Protein AF-A0A5C1HVG2-F1 (afdb_monomer_lite)

Foldseek 3Di:
DDPVVVVVVLVVLVVLVVVVVVDPDPVSVVVSVVCCCVVPVVVVVVVVVVVVVVVVVVVVVCVVCVPDDPPCVVVVVVVVVVVVVVVVVVVCSVLVVLLCQLQPNPDLVSNLVSLLCCCVSPVQCSVVSLVVSCVRCVVCVVSSVVSVVVSLLCLLVQCLDPDPVSNVVSLVSCLRRVLAPLVSLVVNLVVCVVPVVRLRSLQSSLVSLVSHDLVSCLVCVVSLLVSLVVVLPDDPNVVSNVSSVVSNVVSVVD

Secondary structure (DSSP, 8-state):
--HHHHHHHHHHHHHHHHHHHS---HHHHHHHHHHHHHHHHHHHHHHHHHHHHHHHHHHHHHHH-TTS-HHHHHHHHHHHHHHHHHHHHHHHHHHHHHHHHHHH-S-HHHHHHHHHHHHHH-TTTHHHHHHHHHHH-GGGHHHHHHHHHHHHHHHHHHTT-SSHHHHHHHHHHIIIIITT-TTHHHHHHHHHHHTTT-HHHHHHHHHHHHTS-HHHHHHTHHHHHHHHHHHTT-TT-HHHHHHHHHHHHHHTT-

Structure (mmCIF, N/CA/C/O backbone):
data_AF-A0A5C1HVG2-F1
#
_entry.id   AF-A0A5C1HVG2-F1
#
loop_
_atom_site.group_PDB
_atom_site.id
_atom_site.type_symbol
_atom_site.label_atom_id
_atom_site.label_alt_id
_atom_site.label_comp_id
_atom_site.label_asym_id
_atom_site.label_entity_id
_atom_site.label_seq_id
_atom_site.pdbx_PDB_ins_code
_atom_site.Cartn_x
_atom_site.Cartn_y
_atom_site.Cartn_z
_atom_site.occupancy
_atom_site.B_iso_or_equiv
_atom_site.auth_seq_id
_atom_site.auth_comp_id
_atom_site.auth_asym_id
_atom_site.auth_atom_id
_atom_site.pdbx_PDB_model_num
ATOM 1 N N . MET A 1 1 ? -9.265 29.976 10.847 1.00 47.53 1 MET A N 1
ATOM 2 C CA . MET A 1 1 ? -9.706 29.259 12.056 1.00 47.53 1 MET A CA 1
ATOM 3 C C . MET A 1 1 ? -8.464 28.980 12.880 1.00 47.53 1 MET A C 1
ATOM 5 O O . MET A 1 1 ? -7.513 28.439 12.328 1.00 47.53 1 MET A O 1
ATOM 9 N N . THR A 1 2 ? -8.391 29.477 14.111 1.00 47.62 2 THR A N 1
ATOM 10 C CA . THR A 1 2 ? -7.204 29.310 14.968 1.00 47.62 2 THR A CA 1
ATOM 11 C C . THR A 1 2 ? -7.224 27.941 15.653 1.00 47.62 2 THR A C 1
ATOM 13 O O . THR A 1 2 ? -8.279 27.318 15.781 1.00 47.62 2 THR A O 1
ATOM 16 N N . THR A 1 3 ? -6.065 27.463 16.110 1.00 43.53 3 THR A N 1
ATOM 17 C CA . THR A 1 3 ? -5.946 26.221 16.896 1.00 43.53 3 THR A CA 1
ATOM 18 C C . THR A 1 3 ? -6.824 26.244 18.151 1.00 43.53 3 THR A C 1
ATOM 20 O O . THR A 1 3 ? -7.379 25.215 18.530 1.00 43.53 3 THR A O 1
ATOM 23 N N . GLU A 1 4 ? -7.023 27.414 18.762 1.00 52.00 4 GLU A N 1
ATOM 24 C CA . GLU A 1 4 ? -7.956 27.600 19.881 1.00 52.00 4 GLU A CA 1
ATOM 25 C C . GLU A 1 4 ? -9.414 27.360 19.479 1.00 52.00 4 GLU A C 1
ATOM 27 O O . GLU A 1 4 ? -10.095 26.595 20.155 1.00 52.00 4 GLU A O 1
ATOM 32 N N . GLN A 1 5 ? -9.876 27.920 18.355 1.00 54.25 5 GLN A N 1
ATOM 33 C CA . GLN A 1 5 ? -11.258 27.746 17.881 1.00 54.25 5 GLN A CA 1
ATOM 34 C C . GLN A 1 5 ? -11.589 26.271 17.608 1.00 54.25 5 GLN A C 1
ATOM 36 O O . GLN A 1 5 ? -12.632 25.779 18.029 1.00 54.25 5 GLN A O 1
ATOM 41 N N . LEU A 1 6 ? -10.660 25.545 16.980 1.00 46.47 6 LEU A N 1
ATOM 42 C CA . LEU A 1 6 ? -10.778 24.100 16.754 1.00 46.47 6 LEU A CA 1
ATOM 43 C C . LEU A 1 6 ? -10.783 23.300 18.061 1.00 46.47 6 LEU A C 1
ATOM 45 O O . LEU A 1 6 ? -11.525 22.331 18.196 1.00 46.47 6 LEU A O 1
ATOM 49 N N . THR A 1 7 ? -9.963 23.696 19.037 1.00 48.34 7 THR A N 1
ATOM 50 C CA . THR A 1 7 ? -9.901 23.007 20.333 1.00 48.34 7 THR A CA 1
ATOM 51 C C . THR A 1 7 ? -11.210 23.174 21.103 1.00 48.34 7 THR A C 1
ATOM 53 O O . THR A 1 7 ? -11.707 22.201 21.668 1.00 48.34 7 THR A O 1
ATOM 56 N N . THR A 1 8 ? -11.806 24.368 21.063 1.00 64.94 8 THR A N 1
ATOM 57 C CA . THR A 1 8 ? -13.118 24.639 21.662 1.00 64.94 8 THR A CA 1
ATOM 58 C C . THR A 1 8 ? -14.229 23.825 20.999 1.00 64.94 8 THR A C 1
ATOM 60 O O . THR A 1 8 ? -14.998 23.178 21.705 1.00 64.94 8 THR A O 1
ATOM 63 N N . GLU A 1 9 ? -14.281 23.774 19.665 1.00 59.75 9 GLU A N 1
ATOM 64 C CA . GLU A 1 9 ? -15.286 22.971 18.953 1.00 59.75 9 GLU A CA 1
ATOM 65 C C . GLU A 1 9 ? -15.144 21.466 19.234 1.00 59.75 9 GLU A C 1
ATOM 67 O O . GLU A 1 9 ? -16.139 20.762 19.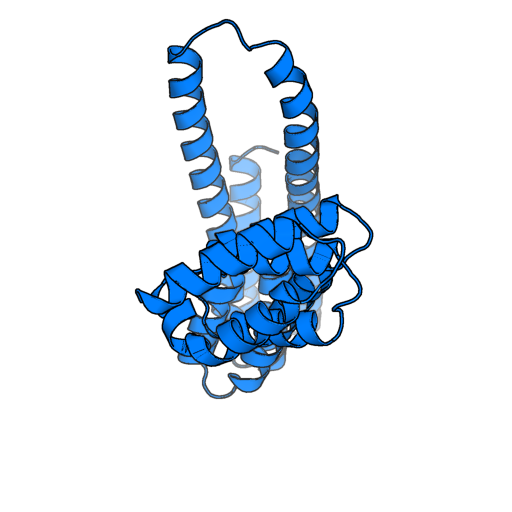409 1.00 59.75 9 GLU A O 1
ATOM 72 N N . ILE A 1 10 ? -13.913 20.959 19.345 1.00 50.72 10 ILE A N 1
ATO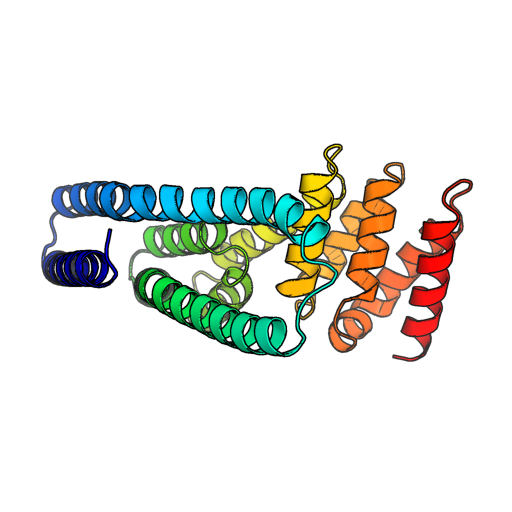M 73 C CA . ILE A 1 10 ? -13.655 19.553 19.692 1.00 50.72 10 ILE A CA 1
ATOM 74 C C . ILE A 1 10 ? -14.109 19.235 21.119 1.00 50.72 10 ILE A C 1
ATOM 76 O O . ILE A 1 10 ? -14.676 18.165 21.359 1.00 50.72 10 ILE A O 1
ATOM 80 N N . ASP A 1 11 ? -13.853 20.122 22.077 1.00 66.56 11 ASP A N 1
ATOM 81 C CA . ASP A 1 11 ? -14.273 19.902 23.460 1.00 66.56 11 ASP A CA 1
ATOM 82 C C . ASP A 1 11 ? -15.798 19.979 23.620 1.00 66.56 11 ASP A C 1
ATOM 84 O O . ASP A 1 11 ? -16.368 19.202 24.395 1.00 66.56 11 ASP A O 1
ATOM 88 N N . ASP A 1 12 ? -16.474 20.815 22.831 1.00 67.06 12 ASP A N 1
ATOM 89 C CA . ASP A 1 12 ? -17.937 20.821 22.752 1.00 67.06 12 ASP A CA 1
ATOM 90 C C . ASP A 1 12 ? -18.484 19.525 22.136 1.00 67.06 12 ASP A C 1
ATOM 92 O O . ASP A 1 12 ? -19.391 18.911 22.704 1.00 67.06 12 ASP A O 1
ATOM 96 N N . LEU A 1 13 ? -17.870 19.016 21.062 1.00 54.44 13 LEU A N 1
ATOM 97 C CA . LEU A 1 13 ? -18.254 17.733 20.460 1.00 54.44 13 LEU A CA 1
ATOM 98 C C . LEU A 1 13 ? -18.033 16.549 21.409 1.00 54.44 13 LEU A C 1
ATOM 100 O O . LEU A 1 13 ? -18.854 15.631 21.456 1.00 54.44 13 LEU A O 1
ATOM 104 N N . LYS A 1 14 ? -16.962 16.560 22.215 1.00 56.28 14 LYS A N 1
ATOM 105 C CA . LYS A 1 14 ? -16.744 15.549 23.265 1.00 56.28 14 LYS A CA 1
ATOM 106 C C . LYS A 1 14 ? -17.822 15.607 24.342 1.00 56.28 14 LYS A C 1
ATOM 108 O O . LYS A 1 14 ? -18.303 14.557 24.771 1.00 56.28 14 LYS A O 1
ATOM 113 N N . LYS A 1 15 ? -18.204 16.811 24.781 1.00 70.06 15 LYS A N 1
ATOM 114 C CA . LYS A 1 15 ? -19.287 17.000 25.759 1.00 70.06 15 LYS A CA 1
ATOM 115 C C . LYS A 1 15 ? -20.630 16.525 25.214 1.00 70.06 15 LYS A C 1
ATOM 117 O O . LYS A 1 15 ? -21.377 15.875 25.946 1.00 70.06 15 LYS A O 1
ATOM 122 N N . GLU A 1 16 ? -20.937 16.801 23.950 1.00 60.62 16 GLU A N 1
ATOM 123 C CA . GLU A 1 16 ? -22.143 16.276 23.303 1.00 60.62 16 GLU A CA 1
ATOM 124 C C . GLU A 1 16 ? -22.113 14.750 23.187 1.00 60.62 16 GLU A C 1
ATOM 126 O O . GLU A 1 16 ? -23.096 14.091 23.527 1.00 60.62 16 GLU A O 1
ATOM 131 N N . LEU A 1 17 ? -20.977 14.170 22.793 1.00 51.16 17 LEU A N 1
ATOM 132 C CA . LEU A 1 17 ? -20.818 12.720 22.671 1.00 51.16 17 LEU A CA 1
ATOM 133 C C . LEU A 1 17 ? -20.980 12.012 24.029 1.00 51.16 17 LEU A C 1
ATOM 135 O O . LEU A 1 17 ? -21.593 10.945 24.097 1.00 51.16 17 LEU A O 1
ATOM 139 N N . ALA A 1 18 ? -20.513 12.629 25.120 1.00 64.62 18 ALA A N 1
ATOM 140 C CA . ALA A 1 18 ? -20.748 12.151 26.482 1.00 64.62 18 ALA A CA 1
ATOM 141 C C . ALA A 1 18 ? -22.241 12.198 26.868 1.00 64.62 18 ALA A C 1
ATOM 143 O O . ALA A 1 18 ? -22.778 11.195 27.335 1.00 64.62 18 ALA A O 1
ATOM 144 N N . LYS A 1 19 ? -22.946 13.305 26.585 1.00 64.06 19 LYS A N 1
ATOM 145 C CA . LYS A 1 19 ? -24.401 13.429 26.823 1.00 64.06 19 LYS A CA 1
ATOM 146 C C . LYS A 1 19 ? -25.239 12.444 25.997 1.00 64.06 19 LYS A C 1
ATOM 148 O O . LYS A 1 19 ? -26.301 12.001 26.433 1.00 64.06 19 LYS A O 1
ATOM 153 N N . LEU A 1 20 ? -24.772 12.083 24.804 1.00 52.84 20 LEU A N 1
ATOM 154 C CA . LEU A 1 20 ? -25.445 11.133 23.912 1.00 52.84 20 LEU A CA 1
ATOM 155 C C . LEU A 1 20 ? -25.196 9.667 24.272 1.00 52.84 20 LEU A C 1
ATOM 157 O O . LEU A 1 20 ? -26.020 8.816 23.934 1.00 52.84 20 LEU A O 1
ATOM 161 N N . LYS A 1 21 ? -24.098 9.352 24.975 1.00 54.50 21 LYS A N 1
ATOM 162 C CA . LYS A 1 21 ? -23.917 8.028 25.595 1.00 54.50 21 LYS A CA 1
ATOM 163 C C . LYS A 1 21 ? -24.959 7.781 26.696 1.00 54.50 21 LYS A C 1
ATOM 165 O O . LYS A 1 21 ? -25.357 6.636 26.878 1.00 54.50 21 LYS A O 1
ATOM 170 N N . GLU A 1 22 ? -25.445 8.832 27.356 1.00 62.59 22 GLU A N 1
ATOM 171 C CA . GLU A 1 22 ? -26.476 8.737 28.402 1.00 62.59 22 GLU A CA 1
ATOM 172 C C . GLU A 1 22 ? -27.921 8.769 27.878 1.00 62.59 22 GLU A C 1
ATOM 174 O O . GLU A 1 22 ? -28.843 8.423 28.612 1.00 62.59 22 GLU A O 1
ATOM 179 N N . THR A 1 23 ? -28.154 9.148 26.616 1.00 53.75 23 THR A N 1
ATOM 180 C CA . THR A 1 23 ? -29.513 9.277 26.062 1.00 53.75 23 THR A CA 1
ATOM 181 C C . THR A 1 23 ? -29.840 8.194 25.024 1.00 53.75 23 THR A C 1
ATOM 183 O O . THR A 1 23 ? -29.104 7.937 24.069 1.00 53.75 23 THR A O 1
ATOM 186 N N . THR A 1 24 ? -30.986 7.530 25.208 1.00 51.66 24 THR A N 1
ATOM 187 C CA . THR A 1 24 ? -31.453 6.385 24.397 1.00 51.66 24 THR A CA 1
ATOM 188 C C . THR A 1 24 ? -32.086 6.784 23.057 1.00 51.66 24 THR A C 1
ATOM 190 O O . THR A 1 24 ? -32.438 5.916 22.267 1.00 51.66 24 THR A O 1
ATOM 193 N N . ASP A 1 25 ? -32.210 8.082 22.789 1.00 64.62 25 ASP A N 1
ATOM 194 C CA . ASP A 1 25 ? -33.040 8.644 21.721 1.00 64.62 25 ASP A CA 1
ATOM 195 C C . ASP A 1 25 ? -32.340 8.594 20.345 1.00 64.62 25 ASP A C 1
ATOM 197 O O . ASP A 1 25 ? -31.264 9.175 20.155 1.00 64.62 25 ASP A O 1
ATOM 201 N N . GLU A 1 26 ? -32.917 7.870 19.379 1.00 60.62 26 GLU A N 1
ATOM 202 C CA . GLU A 1 26 ? -32.301 7.633 18.061 1.00 60.62 26 GLU A CA 1
ATOM 203 C C . GLU A 1 26 ? -32.219 8.895 17.194 1.00 60.62 26 GLU A C 1
ATOM 205 O O . GLU A 1 26 ? -31.222 9.089 16.489 1.00 60.62 26 GLU A O 1
ATOM 210 N N . ASP A 1 27 ? -33.202 9.791 17.291 1.00 61.75 27 ASP A N 1
ATOM 211 C CA . ASP A 1 27 ? -33.235 11.018 16.488 1.00 61.75 27 ASP A CA 1
ATOM 212 C C . ASP A 1 27 ? -32.117 11.988 16.883 1.00 61.75 27 ASP A C 1
ATOM 214 O O . ASP A 1 27 ? -31.461 12.578 16.022 1.00 61.75 27 ASP A O 1
ATOM 218 N N . LYS A 1 28 ? -31.785 12.063 18.179 1.00 63.09 28 LYS A N 1
ATOM 219 C CA . LYS A 1 28 ? -30.657 12.872 18.671 1.00 63.09 28 LYS A CA 1
ATOM 220 C C . LYS A 1 28 ? -29.305 12.312 18.238 1.00 63.09 28 LYS A C 1
ATOM 222 O O . LYS A 1 28 ? -28.382 13.076 17.968 1.00 63.09 28 LYS A O 1
ATOM 227 N N . LYS A 1 29 ? -29.182 10.985 18.114 1.00 57.34 29 LYS A N 1
ATOM 228 C CA . LYS A 1 29 ? -27.975 10.347 17.559 1.00 57.34 29 LYS A CA 1
ATOM 229 C C . LYS A 1 29 ? -27.808 10.650 16.071 1.00 57.34 29 LYS A C 1
ATOM 231 O O . LYS A 1 29 ? -26.681 10.858 15.629 1.00 57.34 29 LYS A O 1
ATOM 236 N N . LYS A 1 30 ? -28.900 10.682 15.303 1.00 57.47 30 LYS A N 1
ATOM 237 C CA . LYS A 1 30 ? -28.883 11.061 13.882 1.00 57.47 30 LYS A CA 1
ATOM 238 C C . LYS A 1 30 ? -28.473 12.521 13.691 1.00 57.47 30 LYS A C 1
ATOM 240 O O . LYS A 1 30 ? -27.602 12.797 12.870 1.00 57.47 30 LYS A O 1
ATOM 245 N N . ASP A 1 31 ? -29.053 13.420 14.484 1.00 62.62 31 ASP A N 1
ATOM 246 C CA . ASP A 1 31 ? -28.757 14.855 14.437 1.00 62.62 31 ASP A CA 1
ATOM 247 C C . ASP A 1 31 ? -27.306 15.150 14.856 1.00 62.62 31 ASP A C 1
ATOM 249 O O . ASP A 1 31 ? -26.626 15.963 14.231 1.00 62.62 31 ASP A O 1
ATOM 253 N N . PHE A 1 32 ? -26.775 14.403 15.833 1.00 66.88 32 PHE A N 1
ATOM 254 C CA . PHE A 1 32 ? -25.356 14.445 16.190 1.00 66.88 32 PHE A CA 1
ATOM 255 C C . PHE A 1 32 ? -24.449 14.011 15.046 1.00 66.88 32 PHE A C 1
ATOM 257 O O . PHE A 1 32 ? -23.472 14.692 14.772 1.00 66.88 32 PHE A O 1
ATOM 264 N N . TRP A 1 33 ? -24.751 12.907 14.357 1.00 62.97 33 TRP A N 1
ATOM 265 C CA . TRP A 1 33 ? -23.930 12.479 13.222 1.00 62.97 33 TRP A CA 1
ATOM 266 C C . TRP A 1 33 ? -23.939 13.520 12.100 1.00 62.97 33 TRP A C 1
ATOM 268 O O . TRP A 1 33 ? -22.883 13.835 11.563 1.00 62.97 33 TRP A O 1
ATOM 278 N N . LEU A 1 34 ? -25.095 14.106 11.786 1.00 56.69 34 LEU A N 1
ATOM 279 C CA . LEU A 1 34 ? -25.207 15.198 10.814 1.00 56.69 34 LEU A CA 1
ATOM 280 C C . LEU A 1 34 ? -24.384 16.425 11.226 1.00 56.69 34 LEU A C 1
ATOM 282 O O . LEU A 1 34 ? -23.621 16.948 10.412 1.00 56.69 34 LEU A O 1
ATOM 286 N N . LYS A 1 35 ? -24.470 16.836 12.496 1.00 59.59 35 LYS A N 1
ATOM 287 C CA . LYS A 1 35 ? -23.672 17.938 13.046 1.00 59.59 35 LYS A CA 1
ATOM 288 C C . LYS A 1 35 ? -22.182 17.622 13.049 1.00 59.59 35 LYS A C 1
ATOM 290 O O . LYS A 1 35 ? -21.425 18.425 12.528 1.00 59.59 35 LYS A O 1
ATOM 295 N N . PHE A 1 36 ? -21.781 16.440 13.503 1.00 61.78 36 PHE A N 1
ATOM 296 C CA . PHE A 1 36 ? -20.404 15.945 13.506 1.00 61.78 36 PHE A CA 1
ATOM 297 C C . PHE A 1 36 ? -19.801 15.922 12.096 1.00 61.78 36 PHE A C 1
ATOM 299 O O . PHE A 1 36 ? -18.697 16.416 11.885 1.00 61.78 36 PHE A O 1
ATOM 306 N N . PHE A 1 37 ? -20.532 15.406 11.102 1.00 54.78 37 PHE A N 1
ATOM 307 C CA . PHE A 1 37 ? -20.080 15.434 9.712 1.00 54.78 37 PHE A CA 1
ATOM 308 C C . PHE A 1 37 ? -19.987 16.867 9.189 1.00 54.78 37 PHE A C 1
ATOM 310 O O . PHE A 1 37 ? -18.967 17.232 8.617 1.00 54.78 37 PHE A O 1
ATOM 317 N N . SER A 1 38 ? -20.996 17.707 9.421 1.00 54.72 38 SER A N 1
ATOM 318 C CA . SER A 1 38 ? -20.973 19.090 8.936 1.00 54.72 38 SER A CA 1
ATOM 319 C C . SER A 1 38 ? -19.901 19.959 9.610 1.00 54.72 38 SER A C 1
ATOM 321 O O . SER A 1 38 ? -19.254 20.738 8.922 1.00 54.72 38 SER A O 1
ATOM 323 N N . SER A 1 39 ? -19.643 19.806 10.912 1.00 56.12 39 SER A N 1
ATOM 324 C CA . SER A 1 39 ? -18.689 20.647 11.644 1.00 56.12 39 SER A CA 1
ATOM 325 C C . SER A 1 39 ? -17.246 20.171 11.512 1.00 56.12 39 SER A C 1
ATOM 327 O O . SER A 1 39 ? -16.347 20.999 11.541 1.00 56.12 39 SER A O 1
ATOM 329 N N . ILE A 1 40 ? -16.999 18.871 11.306 1.00 52.81 40 ILE A N 1
ATOM 330 C CA . ILE A 1 40 ? -15.634 18.338 11.182 1.00 52.81 40 ILE A CA 1
ATOM 331 C C . ILE A 1 40 ? -15.192 18.174 9.723 1.00 52.81 40 ILE A C 1
ATOM 333 O O . ILE A 1 40 ? -14.049 18.503 9.396 1.00 52.81 40 ILE A O 1
ATOM 337 N N . PHE A 1 41 ? -16.053 17.692 8.815 1.00 51.81 41 PHE A N 1
ATOM 338 C CA . PHE A 1 41 ? -15.619 17.468 7.428 1.00 51.81 41 PHE A CA 1
ATOM 339 C C . PHE A 1 41 ? -15.444 18.763 6.640 1.00 51.81 41 PHE A C 1
ATOM 341 O O . PHE A 1 41 ? -14.568 18.805 5.782 1.00 51.81 41 PHE A O 1
ATOM 348 N N . LEU A 1 42 ? -16.220 19.818 6.911 1.00 47.72 42 LEU A N 1
ATOM 349 C CA . LEU A 1 42 ? -16.061 21.093 6.201 1.00 47.72 42 LEU A CA 1
ATOM 350 C C . LEU A 1 42 ? -14.682 21.729 6.468 1.00 47.72 42 LEU A C 1
ATOM 352 O O . LEU A 1 42 ? -13.983 22.027 5.497 1.00 47.72 42 LEU A O 1
ATOM 356 N N . PRO A 1 43 ? -14.213 21.859 7.724 1.00 45.50 43 PRO A N 1
ATOM 357 C CA . PRO A 1 43 ? -12.866 22.350 8.001 1.00 45.50 43 PRO A CA 1
ATOM 358 C C . PRO A 1 43 ? -11.767 21.404 7.510 1.00 45.50 43 PRO A C 1
ATOM 360 O O . PRO A 1 43 ? -10.806 21.869 6.905 1.00 45.50 43 PRO A O 1
ATOM 363 N N . LEU A 1 44 ? -11.903 20.082 7.688 1.00 41.53 44 LEU A N 1
ATOM 364 C CA . LEU A 1 44 ? -10.901 19.121 7.200 1.00 41.53 44 LEU A CA 1
ATOM 365 C C . LEU A 1 44 ? -10.793 19.105 5.669 1.00 41.53 44 LEU A C 1
ATOM 367 O O . LEU A 1 44 ? -9.688 18.989 5.148 1.00 41.53 44 LEU A O 1
ATOM 371 N N . ALA A 1 45 ? -11.896 19.280 4.938 1.00 45.47 45 ALA A N 1
ATOM 372 C CA . ALA A 1 45 ? -11.878 19.415 3.482 1.00 45.47 45 ALA A CA 1
ATOM 373 C C . ALA A 1 45 ? -11.161 20.703 3.034 1.00 45.47 45 ALA A C 1
ATOM 375 O O . ALA A 1 45 ? -10.405 20.689 2.058 1.00 45.47 45 ALA A O 1
ATOM 376 N N . ILE A 1 46 ? -11.326 21.805 3.770 1.00 43.78 46 ILE A N 1
ATOM 377 C CA . ILE A 1 46 ? -10.614 23.068 3.518 1.00 43.78 46 ILE A CA 1
ATOM 378 C C . ILE A 1 46 ? -9.111 22.922 3.834 1.00 43.78 46 ILE A C 1
ATOM 380 O O . ILE A 1 46 ? -8.266 23.381 3.068 1.00 43.78 46 ILE A O 1
ATOM 384 N N . THR A 1 47 ? -8.745 22.202 4.896 1.00 40.16 47 THR A N 1
ATOM 385 C CA . THR A 1 47 ? -7.336 21.979 5.269 1.00 40.16 47 THR A CA 1
ATOM 386 C C . THR A 1 47 ? -6.634 20.971 4.346 1.00 40.16 47 THR A C 1
ATOM 388 O O . THR A 1 47 ? -5.485 21.184 3.953 1.00 40.16 47 THR A O 1
ATOM 391 N N . ALA A 1 48 ? -7.319 19.901 3.927 1.00 40.53 48 ALA A N 1
ATOM 392 C CA . ALA A 1 48 ? -6.791 18.910 2.985 1.00 40.53 48 ALA A CA 1
ATOM 393 C C . ALA A 1 48 ? -6.634 19.483 1.564 1.00 40.53 48 ALA A C 1
ATOM 395 O O . ALA A 1 48 ? -5.634 19.213 0.894 1.00 40.53 48 ALA A O 1
ATOM 396 N N . SER A 1 49 ? -7.569 20.332 1.119 1.00 40.00 49 SER A N 1
ATOM 397 C CA . SER A 1 49 ? -7.431 21.065 -0.148 1.00 40.00 49 SER A CA 1
ATOM 398 C C . SER A 1 49 ? -6.296 22.096 -0.092 1.00 40.00 49 SER A C 1
ATOM 400 O O . SER A 1 49 ? -5.528 22.199 -1.048 1.00 40.00 49 SER A O 1
ATOM 402 N N . GLY A 1 50 ? -6.093 22.759 1.053 1.00 36.31 50 GLY A N 1
ATOM 403 C CA . GLY A 1 50 ? -4.935 23.622 1.307 1.00 36.31 50 GLY A CA 1
ATOM 404 C C . GLY A 1 50 ? -3.585 22.892 1.248 1.00 36.31 50 GLY A C 1
ATOM 405 O O . GLY A 1 50 ? -2.614 23.455 0.748 1.00 36.31 50 GLY A O 1
ATOM 406 N N . TYR A 1 51 ? -3.513 21.625 1.674 1.00 42.25 51 TYR A N 1
ATOM 407 C CA . TYR A 1 51 ? -2.305 20.792 1.561 1.00 42.25 51 TYR A CA 1
ATOM 408 C C . TYR A 1 51 ? -1.949 20.471 0.100 1.00 42.25 51 TYR A C 1
ATOM 410 O O . TYR A 1 51 ? -0.788 20.591 -0.299 1.00 42.25 51 TYR A O 1
ATOM 418 N N . TRP A 1 52 ? -2.949 20.128 -0.717 1.00 49.78 52 TRP A N 1
ATOM 419 C CA . TRP A 1 52 ? -2.766 19.896 -2.155 1.00 49.78 52 TRP A CA 1
ATOM 420 C C . TRP A 1 52 ? -2.388 21.182 -2.909 1.00 49.78 52 TRP A C 1
ATOM 422 O O . TRP A 1 52 ? -1.478 21.159 -3.738 1.00 49.78 52 TRP A O 1
ATOM 432 N N . PHE A 1 53 ? -3.006 22.320 -2.571 1.00 41.03 53 PHE A N 1
ATOM 433 C CA . PHE A 1 53 ? -2.656 23.631 -3.134 1.00 41.03 53 PHE A CA 1
ATOM 434 C C . PHE A 1 53 ? -1.257 24.104 -2.700 1.00 41.03 53 PHE A C 1
ATOM 436 O O . PHE A 1 53 ? -0.497 24.621 -3.515 1.00 41.03 53 PHE A O 1
ATOM 443 N N . SER A 1 54 ? -0.873 23.878 -1.438 1.00 40.75 54 SER A N 1
ATOM 444 C CA . SER A 1 54 ? 0.446 24.247 -0.909 1.00 40.75 54 SER A CA 1
ATOM 445 C C . SER A 1 54 ? 1.571 23.424 -1.539 1.00 40.75 54 SER A C 1
ATOM 447 O O . SER A 1 54 ? 2.615 23.983 -1.855 1.00 40.75 54 SER A O 1
ATOM 449 N N . GLN A 1 55 ? 1.371 22.125 -1.795 1.00 49.34 55 GLN A N 1
ATOM 450 C CA . GLN A 1 55 ? 2.344 21.316 -2.542 1.00 49.34 55 GLN A CA 1
ATOM 451 C C . GLN A 1 55 ? 2.485 21.756 -4.011 1.00 49.34 55 GLN A C 1
ATOM 453 O O . GLN A 1 55 ? 3.593 21.716 -4.548 1.00 49.34 55 GLN A O 1
ATOM 458 N N . ALA A 1 56 ? 1.401 22.213 -4.648 1.00 47.28 56 ALA A N 1
ATOM 459 C CA . ALA A 1 56 ? 1.437 22.736 -6.014 1.00 47.28 56 ALA A CA 1
ATOM 460 C C . ALA A 1 56 ? 2.180 24.083 -6.111 1.00 47.28 56 ALA A C 1
ATOM 462 O O . ALA A 1 56 ? 3.025 24.240 -6.989 1.00 47.28 56 ALA A O 1
ATOM 463 N N . ILE A 1 57 ? 1.941 25.008 -5.170 1.00 46.94 57 ILE A N 1
ATOM 464 C CA . ILE A 1 57 ? 2.647 26.301 -5.085 1.00 46.94 57 ILE A CA 1
ATOM 465 C C . ILE A 1 57 ? 4.130 26.098 -4.705 1.00 46.94 57 ILE A C 1
ATOM 467 O O . ILE A 1 57 ? 5.016 26.677 -5.326 1.00 46.94 57 ILE A O 1
ATOM 471 N N . LYS A 1 58 ? 4.436 25.173 -3.778 1.00 51.28 58 LYS A N 1
ATOM 472 C CA . LYS A 1 58 ? 5.814 24.828 -3.360 1.00 51.28 58 LYS A CA 1
ATOM 473 C C . LYS A 1 58 ? 6.713 24.344 -4.494 1.00 51.28 58 LYS A C 1
ATOM 475 O O . LYS A 1 58 ? 7.926 24.531 -4.429 1.00 51.28 58 LYS A O 1
ATOM 480 N N . LYS A 1 59 ? 6.155 23.684 -5.512 1.00 53.94 59 LYS A N 1
ATOM 481 C CA . LYS A 1 59 ? 6.943 23.209 -6.658 1.00 53.94 59 LYS A CA 1
ATOM 482 C C . LYS A 1 59 ? 7.447 24.370 -7.521 1.00 53.94 59 LYS A C 1
ATOM 484 O O . LYS A 1 59 ? 8.501 24.242 -8.127 1.00 53.94 59 LYS A O 1
ATOM 489 N N . GLN A 1 60 ? 6.719 25.485 -7.515 1.00 49.38 60 GLN A N 1
ATOM 490 C CA . GLN A 1 60 ? 7.048 26.705 -8.244 1.00 49.38 60 GLN A CA 1
ATOM 491 C C . GLN A 1 60 ? 8.096 27.548 -7.489 1.00 49.38 60 GLN A C 1
ATOM 493 O O . GLN A 1 60 ? 9.037 28.042 -8.101 1.00 49.38 60 GLN A O 1
ATOM 498 N N . ASP A 1 61 ? 8.017 27.606 -6.153 1.00 46.09 61 ASP A N 1
ATOM 499 C CA . ASP A 1 61 ? 8.967 28.368 -5.320 1.00 46.09 61 ASP A CA 1
ATOM 500 C C . ASP A 1 61 ? 10.337 27.672 -5.145 1.00 46.09 61 ASP A C 1
ATOM 502 O O . ASP A 1 61 ? 11.371 28.330 -4.985 1.00 46.09 61 ASP A O 1
ATOM 506 N N . MET A 1 62 ? 10.389 26.333 -5.208 1.00 49.38 62 MET A N 1
ATOM 507 C CA . MET A 1 62 ? 11.646 25.571 -5.088 1.00 49.38 62 MET A CA 1
ATOM 508 C C . MET A 1 62 ? 12.551 25.678 -6.326 1.00 49.38 62 MET A C 1
ATOM 510 O O . MET A 1 62 ? 13.763 25.505 -6.201 1.00 49.38 62 MET A O 1
ATOM 514 N N . GLU A 1 63 ? 12.006 25.997 -7.502 1.00 54.59 63 GLU A N 1
ATOM 515 C CA . GLU A 1 63 ? 12.822 26.310 -8.686 1.00 54.59 63 GLU A CA 1
ATOM 516 C C . GLU A 1 63 ? 13.480 27.695 -8.574 1.00 54.59 63 GLU A C 1
ATOM 518 O O . GLU A 1 63 ? 14.543 27.911 -9.154 1.00 54.59 63 GLU A O 1
ATOM 523 N N . GLN A 1 64 ? 12.912 28.595 -7.764 1.00 49.69 64 GLN A N 1
ATOM 524 C CA . GLN A 1 64 ? 13.398 29.964 -7.579 1.00 49.69 64 GLN A CA 1
ATOM 525 C C . GLN A 1 64 ? 14.370 30.129 -6.392 1.00 49.69 64 GLN A C 1
ATOM 527 O O . GLN A 1 64 ? 15.108 31.108 -6.338 1.00 49.69 64 GLN A O 1
ATOM 532 N N . SER A 1 65 ? 14.423 29.165 -5.465 1.00 47.81 65 SER A N 1
ATOM 533 C CA . SER A 1 65 ? 15.171 29.287 -4.195 1.00 47.81 65 SER A CA 1
ATOM 534 C C . SER A 1 65 ? 16.467 28.468 -4.142 1.00 47.81 65 SER A C 1
ATOM 536 O O . SER A 1 65 ? 17.015 28.228 -3.067 1.00 47.81 65 SER A O 1
ATOM 538 N N . ARG A 1 66 ? 16.960 27.995 -5.292 1.00 53.72 66 ARG A N 1
ATOM 539 C CA . ARG A 1 66 ? 18.036 26.993 -5.368 1.00 53.72 66 ARG A CA 1
ATOM 540 C C . ARG A 1 66 ? 19.412 27.482 -4.885 1.00 53.72 66 ARG A C 1
ATOM 542 O O . ARG A 1 66 ? 20.285 26.645 -4.680 1.00 53.72 66 ARG A O 1
ATOM 549 N N . ASP A 1 67 ? 19.571 28.783 -4.631 1.00 51.91 67 ASP A N 1
ATOM 550 C CA . ASP A 1 67 ? 20.877 29.396 -4.366 1.00 51.91 67 ASP A CA 1
ATOM 551 C C . ASP A 1 67 ? 21.090 29.948 -2.945 1.00 51.91 67 ASP A C 1
ATOM 553 O O . ASP A 1 67 ? 22.198 30.404 -2.671 1.00 51.91 67 ASP A O 1
ATOM 557 N N . HIS A 1 68 ? 20.117 29.935 -2.020 1.00 47.59 68 HIS A N 1
ATOM 558 C CA . HIS A 1 68 ? 20.315 30.506 -0.669 1.00 47.59 68 HIS A CA 1
ATOM 559 C C . HIS A 1 68 ? 19.940 29.540 0.480 1.00 47.59 68 HIS A C 1
ATOM 561 O O . HIS A 1 68 ? 18.786 29.186 0.696 1.00 47.59 68 HIS A O 1
ATOM 567 N N . ASP A 1 69 ? 20.980 29.191 1.245 1.00 52.88 69 ASP A N 1
ATOM 568 C CA . ASP A 1 69 ? 21.017 28.864 2.677 1.00 52.88 69 ASP A CA 1
ATOM 569 C C . ASP A 1 69 ? 20.643 27.459 3.199 1.00 52.88 69 ASP A C 1
ATOM 571 O O . ASP A 1 69 ? 19.494 27.081 3.429 1.00 52.88 69 ASP A O 1
ATOM 575 N N . ALA A 1 70 ? 21.691 26.728 3.604 1.00 55.44 70 ALA A N 1
ATOM 576 C CA . ALA A 1 70 ? 21.618 25.504 4.407 1.00 55.44 70 ALA A CA 1
ATOM 577 C C . ALA A 1 70 ? 20.959 25.708 5.793 1.00 55.44 70 ALA A C 1
ATOM 579 O O . ALA A 1 70 ? 20.356 24.777 6.329 1.00 55.44 70 ALA A O 1
ATOM 580 N N . VAL A 1 71 ? 21.025 26.920 6.361 1.00 57.28 71 VAL A N 1
ATOM 581 C CA . VAL A 1 71 ? 20.403 27.259 7.659 1.00 57.28 71 VAL A CA 1
ATOM 582 C C . VAL A 1 71 ? 18.885 27.426 7.528 1.00 57.28 71 VAL A C 1
ATOM 584 O O . VAL A 1 71 ? 18.142 26.933 8.382 1.00 57.28 71 VAL A O 1
ATOM 587 N N . ALA A 1 72 ? 18.410 28.023 6.428 1.00 58.34 72 ALA A N 1
ATOM 588 C CA . ALA A 1 72 ? 16.984 28.087 6.106 1.00 58.34 72 ALA A CA 1
ATOM 589 C C . ALA A 1 72 ? 16.409 26.676 5.908 1.00 58.34 72 ALA A C 1
ATOM 591 O O . ALA A 1 72 ? 15.336 26.364 6.419 1.00 58.34 72 ALA A O 1
ATOM 592 N N . ASN A 1 73 ? 17.177 25.782 5.275 1.00 60.56 73 ASN A N 1
ATOM 593 C CA . ASN A 1 73 ? 16.803 24.377 5.111 1.00 60.56 73 ASN A CA 1
ATOM 594 C C . ASN A 1 73 ? 16.662 23.631 6.450 1.00 60.56 73 ASN A C 1
ATOM 596 O O . ASN A 1 73 ? 15.743 22.828 6.616 1.00 60.56 73 ASN A O 1
ATOM 600 N N . GLN A 1 74 ? 17.530 23.902 7.430 1.00 57.88 74 GLN A N 1
ATOM 601 C CA . GLN A 1 74 ? 17.475 23.233 8.732 1.00 57.88 74 GLN A CA 1
ATOM 602 C C . GLN A 1 74 ? 16.299 23.724 9.593 1.00 57.88 74 GLN A C 1
ATOM 604 O O . GLN A 1 74 ? 15.571 22.904 10.157 1.00 57.88 74 GLN A O 1
ATOM 609 N N . GLN A 1 75 ? 16.057 25.039 9.653 1.00 59.75 75 GLN A N 1
ATOM 610 C CA . GLN A 1 75 ? 14.874 25.596 10.324 1.00 59.75 75 GLN A CA 1
ATOM 611 C C . GLN A 1 75 ? 13.574 25.157 9.637 1.00 59.75 75 GLN A C 1
ATOM 613 O O . GLN A 1 75 ? 12.595 24.836 10.312 1.00 59.75 75 GLN A O 1
ATOM 618 N N . TYR A 1 76 ? 13.579 25.058 8.307 1.00 59.72 76 TYR A N 1
ATOM 619 C CA . TYR A 1 76 ? 12.459 24.537 7.531 1.00 59.72 76 TYR A CA 1
ATOM 620 C C . TYR A 1 76 ? 12.173 23.065 7.844 1.00 59.72 76 TYR A C 1
ATOM 622 O O . TYR A 1 76 ? 11.022 22.701 8.080 1.00 59.72 76 TYR A O 1
ATOM 630 N N . GLN A 1 77 ? 13.201 22.212 7.920 1.00 58.84 77 GLN A N 1
ATOM 631 C CA . GLN A 1 77 ? 13.018 20.813 8.317 1.00 58.84 77 GLN A CA 1
ATOM 632 C C . GLN A 1 77 ? 12.457 20.687 9.737 1.00 58.84 77 GLN A C 1
ATOM 634 O O . GLN A 1 77 ? 11.574 19.861 9.962 1.00 58.84 77 GLN A O 1
ATOM 639 N N . GLN A 1 78 ? 12.903 21.527 10.675 1.00 61.75 78 GLN A N 1
ATOM 640 C CA . GLN A 1 78 ? 12.357 21.556 12.035 1.00 61.75 78 GLN A CA 1
ATOM 641 C C . GLN A 1 78 ? 10.891 22.011 12.059 1.00 61.75 78 GLN A C 1
ATOM 643 O O . GLN A 1 78 ? 10.059 21.345 12.673 1.00 61.75 78 GLN A O 1
ATOM 648 N N . GLN A 1 79 ? 10.535 23.085 11.347 1.00 61.91 79 GLN A N 1
ATOM 649 C CA . GLN A 1 79 ? 9.141 23.535 11.242 1.00 61.91 79 GLN A CA 1
ATOM 650 C C . GLN A 1 79 ? 8.247 22.501 10.558 1.00 61.91 79 GLN A C 1
ATOM 652 O O . GLN A 1 79 ? 7.104 22.307 10.964 1.00 61.91 79 GLN A O 1
ATOM 657 N N . MET A 1 80 ? 8.764 21.805 9.547 1.00 58.62 80 MET A N 1
ATOM 658 C CA . MET A 1 80 ? 8.040 20.744 8.857 1.00 58.62 80 MET A CA 1
ATOM 659 C C . MET A 1 80 ? 7.846 19.517 9.756 1.00 58.62 80 MET A C 1
ATOM 661 O O . MET A 1 80 ? 6.780 18.912 9.745 1.00 58.62 80 MET A O 1
ATOM 665 N N . GLN A 1 81 ? 8.829 19.159 10.586 1.00 52.56 81 GLN A N 1
ATOM 666 C CA . GLN A 1 81 ? 8.646 18.105 11.585 1.00 52.56 81 GLN A CA 1
ATOM 667 C C . GLN A 1 81 ? 7.611 18.497 12.641 1.00 52.56 81 GLN A C 1
ATOM 669 O O . GLN A 1 81 ? 6.757 17.680 12.976 1.00 52.56 81 GLN A O 1
ATOM 674 N N . LEU A 1 82 ? 7.637 19.743 13.122 1.00 48.78 82 LEU A N 1
ATOM 675 C CA . LEU A 1 82 ? 6.645 20.256 14.070 1.00 48.78 82 LEU A CA 1
ATOM 676 C C . LEU A 1 82 ? 5.239 20.304 13.461 1.00 48.78 82 LEU A C 1
ATOM 678 O O . LEU A 1 82 ? 4.274 19.936 14.126 1.00 48.78 82 LEU A O 1
ATOM 682 N N . SER A 1 83 ? 5.102 20.697 12.192 1.00 58.62 83 SER A N 1
ATOM 683 C CA . SER A 1 83 ? 3.804 20.705 11.512 1.00 58.62 83 SER A CA 1
ATOM 684 C C . SER A 1 83 ? 3.273 19.291 11.275 1.00 58.62 83 SER A C 1
ATOM 686 O O . SER A 1 83 ? 2.095 19.047 11.526 1.00 58.62 83 SER A O 1
ATOM 688 N N . ILE A 1 84 ? 4.137 18.337 10.909 1.00 55.84 84 ILE A N 1
ATOM 689 C CA . ILE A 1 84 ? 3.780 16.914 10.810 1.00 55.84 84 ILE A CA 1
ATOM 690 C C . ILE A 1 84 ? 3.364 16.363 12.180 1.00 55.84 84 ILE A C 1
ATOM 692 O O . ILE A 1 84 ? 2.386 15.623 12.270 1.00 55.84 84 ILE A O 1
ATOM 696 N N . GLN A 1 85 ? 4.071 16.714 13.258 1.00 49.03 85 GLN A N 1
ATOM 697 C CA . GLN A 1 85 ? 3.725 16.280 14.615 1.00 49.03 85 GLN A CA 1
ATOM 698 C C . GLN A 1 85 ? 2.388 16.862 15.084 1.00 49.03 85 GLN A C 1
ATOM 700 O O . GLN A 1 85 ? 1.554 16.117 15.596 1.00 49.03 85 GLN A O 1
ATOM 705 N N . ASN A 1 86 ? 2.148 18.155 14.860 1.00 57.75 86 ASN A N 1
ATOM 706 C CA . ASN A 1 86 ? 0.882 18.798 15.209 1.00 57.75 86 ASN A CA 1
ATOM 707 C C . ASN A 1 86 ? -0.286 18.230 14.392 1.00 57.75 86 ASN A C 1
ATOM 709 O O . ASN A 1 86 ? -1.323 17.911 14.969 1.00 57.75 86 ASN A O 1
ATOM 713 N N . GLN A 1 87 ? -0.099 17.993 13.089 1.00 63.56 87 GLN A N 1
ATOM 714 C CA . GLN A 1 87 ? -1.097 17.304 12.265 1.00 63.56 87 GLN A CA 1
ATOM 715 C C . GLN A 1 87 ? -1.377 15.895 12.775 1.00 63.56 87 GLN A C 1
ATOM 717 O O . GLN A 1 87 ? -2.533 15.510 12.897 1.00 63.56 87 GLN A O 1
ATOM 722 N N . ARG A 1 88 ? -0.340 15.122 13.119 1.00 60.44 88 ARG A N 1
ATOM 723 C CA . ARG A 1 88 ? -0.530 13.785 13.694 1.00 60.44 88 ARG A CA 1
ATOM 724 C C . ARG A 1 88 ? -1.307 13.842 15.001 1.00 60.44 88 ARG A C 1
ATOM 726 O O . ARG A 1 88 ? -2.152 12.984 15.218 1.00 60.44 88 ARG A O 1
ATOM 733 N N . LEU A 1 89 ? -1.062 14.844 15.843 1.00 57.22 89 LEU A N 1
ATOM 734 C CA . LEU A 1 89 ? -1.795 15.040 17.091 1.00 57.22 89 LEU A CA 1
ATOM 735 C C . LEU A 1 89 ? -3.281 15.349 16.838 1.00 57.22 89 LEU A C 1
ATOM 737 O O . LEU A 1 89 ? -4.149 14.794 17.510 1.00 57.22 89 LEU A O 1
ATOM 741 N N . GLU A 1 90 ? -3.585 16.207 15.864 1.00 65.31 90 GLU A N 1
ATOM 742 C CA . GLU A 1 90 ? -4.959 16.536 15.459 1.00 65.31 90 GLU A CA 1
ATOM 743 C C . GLU A 1 90 ? -5.673 15.334 14.837 1.00 65.31 90 GLU A C 1
ATOM 745 O O . GLU A 1 90 ? -6.790 14.999 15.238 1.00 65.31 90 GLU A O 1
ATOM 750 N N . THR A 1 91 ? -4.987 14.610 13.953 1.00 65.31 91 THR A N 1
ATOM 751 C CA . THR A 1 91 ? -5.432 13.320 13.429 1.00 65.31 91 THR A CA 1
ATOM 752 C C . THR A 1 91 ? -5.733 12.356 14.570 1.00 65.31 91 THR A C 1
ATOM 754 O O . THR A 1 91 ? -6.811 11.775 14.606 1.00 65.31 91 THR A O 1
ATOM 757 N N . TYR A 1 92 ? -4.853 12.238 15.566 1.00 64.62 92 TYR A N 1
ATOM 758 C CA . TYR A 1 92 ? -5.057 11.348 16.711 1.00 64.62 92 TYR A CA 1
ATOM 759 C C . TYR A 1 92 ? -6.308 11.713 17.518 1.00 64.62 92 TYR A C 1
ATOM 761 O O . TYR A 1 92 ? -7.058 10.832 17.946 1.00 64.62 92 TYR A O 1
ATOM 769 N N . LYS A 1 93 ? -6.580 13.013 17.694 1.00 67.00 93 LYS A N 1
ATOM 770 C CA . LYS A 1 93 ? -7.794 13.502 18.365 1.00 67.00 93 LYS A CA 1
ATOM 771 C C . LYS A 1 93 ? -9.063 13.140 17.588 1.00 67.00 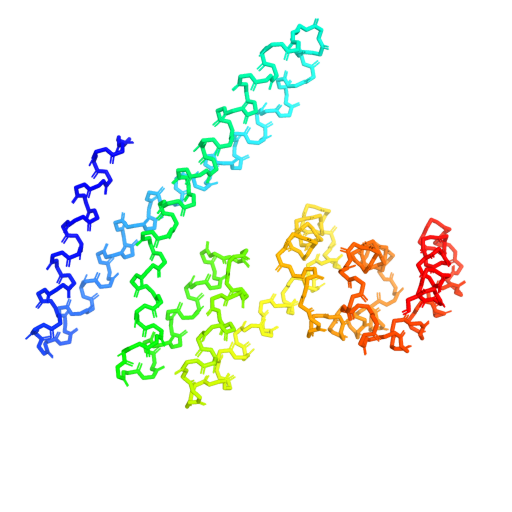93 LYS A C 1
ATOM 773 O O . LYS A 1 93 ? -10.052 12.786 18.223 1.00 67.00 93 LYS A O 1
ATOM 778 N N . PHE A 1 94 ? -9.033 13.181 16.255 1.00 72.19 94 PHE A N 1
ATOM 779 C CA . PHE A 1 94 ? -10.152 12.752 15.402 1.00 72.19 94 PHE A CA 1
ATOM 780 C C . PHE A 1 94 ? -10.314 11.223 15.360 1.00 72.19 94 PHE A C 1
ATOM 782 O O . PHE A 1 94 ? -11.427 10.697 15.371 1.00 72.19 94 PHE A O 1
ATOM 789 N N . VAL A 1 95 ? -9.195 10.501 15.355 1.00 72.31 95 VAL A N 1
ATOM 790 C CA . VAL A 1 95 ? -9.126 9.037 15.288 1.00 72.31 95 VAL A CA 1
ATOM 791 C C . VAL A 1 95 ? -9.629 8.383 16.554 1.00 72.31 95 VAL A C 1
ATOM 793 O O . VAL A 1 95 ? -10.344 7.391 16.481 1.00 72.31 95 VAL A O 1
ATOM 796 N N . THR A 1 96 ? -9.252 8.914 17.715 1.00 74.94 96 THR A N 1
ATOM 797 C CA . THR A 1 96 ? -9.500 8.254 19.002 1.00 74.94 96 THR A CA 1
ATOM 798 C C . THR A 1 96 ? -10.988 7.936 19.220 1.00 74.94 96 THR A C 1
ATOM 800 O O . THR A 1 96 ? -11.286 6.793 19.563 1.00 74.94 96 THR A O 1
ATOM 803 N N . PRO A 1 97 ? -11.946 8.850 18.950 1.00 79.94 97 PRO A N 1
ATOM 804 C CA . PRO A 1 97 ? -13.373 8.526 18.992 1.00 79.94 97 PRO A CA 1
ATOM 805 C C . PRO A 1 97 ? -13.786 7.431 18.004 1.00 79.94 97 PRO A C 1
ATOM 807 O O . PRO A 1 97 ? -14.601 6.581 18.345 1.00 79.94 97 PRO A O 1
ATOM 810 N N . LEU A 1 98 ? -13.230 7.418 16.789 1.00 81.56 98 LEU A N 1
ATOM 811 C CA . LEU A 1 98 ? -13.535 6.385 15.795 1.00 81.56 98 LEU A CA 1
ATOM 812 C C . LEU A 1 98 ? -12.955 5.026 16.198 1.00 81.56 98 LEU A C 1
ATOM 814 O O . LEU A 1 98 ? -13.612 4.011 15.992 1.00 81.56 98 LEU A O 1
ATOM 818 N N . LEU A 1 99 ? -11.774 4.996 16.822 1.00 76.62 99 LEU A N 1
ATOM 819 C CA . LEU A 1 99 ? -11.206 3.783 17.413 1.00 76.62 99 LEU A CA 1
ATOM 820 C C . LEU A 1 99 ? -12.041 3.290 18.591 1.00 76.62 99 LEU A C 1
ATOM 822 O O . LEU A 1 99 ? -12.325 2.099 18.653 1.00 76.62 99 LEU A O 1
ATOM 826 N N . ASP A 1 100 ? -12.478 4.181 19.487 1.00 77.69 100 ASP A N 1
ATOM 827 C CA . ASP A 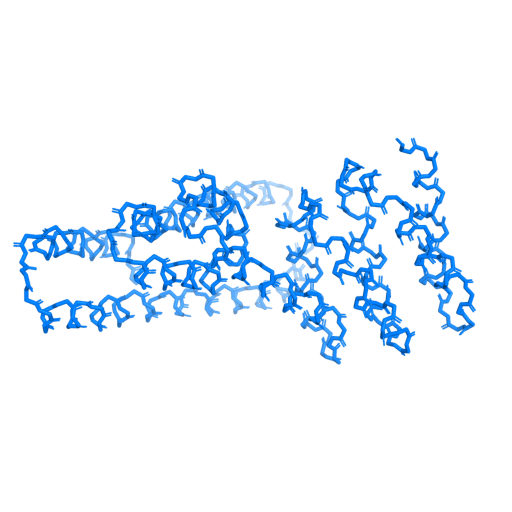1 100 ? -13.381 3.823 20.590 1.00 77.69 100 ASP A CA 1
ATOM 828 C C . ASP A 1 100 ? -14.684 3.238 20.042 1.00 77.69 100 ASP A C 1
ATOM 830 O O . ASP A 1 100 ? -15.142 2.196 20.504 1.00 77.69 100 ASP A O 1
ATOM 834 N N . ILE A 1 101 ? -15.253 3.852 18.997 1.00 81.19 101 ILE A N 1
ATOM 835 C CA . ILE A 1 101 ? -16.438 3.311 18.333 1.00 81.19 101 ILE A CA 1
ATOM 836 C C . ILE A 1 101 ? -16.128 1.949 17.721 1.00 81.19 101 ILE A C 1
ATOM 838 O O . ILE A 1 101 ? -16.927 1.037 17.879 1.00 81.19 101 ILE A O 1
ATOM 842 N N . MET A 1 102 ? -14.997 1.791 17.039 1.00 78.38 102 MET A N 1
ATOM 843 C CA . MET A 1 102 ? -14.630 0.546 16.372 1.00 78.38 102 MET A CA 1
ATOM 844 C C . MET A 1 102 ? -14.344 -0.595 17.355 1.00 78.38 102 MET A C 1
ATOM 846 O O . MET A 1 102 ? -14.649 -1.735 17.035 1.00 78.38 102 MET A O 1
ATOM 850 N N . VAL A 1 103 ? -13.792 -0.320 18.537 1.00 75.50 103 VAL A N 1
ATOM 851 C CA . VAL A 1 103 ? -13.390 -1.362 19.496 1.00 75.50 103 VAL A CA 1
ATOM 852 C C . VAL A 1 103 ? -14.457 -1.599 20.565 1.00 75.50 103 VAL A C 1
ATOM 854 O O . VAL A 1 103 ? -14.794 -2.743 20.853 1.00 75.50 103 VAL A O 1
ATOM 857 N N . ASN A 1 104 ? -15.020 -0.533 21.136 1.00 77.00 104 ASN A N 1
ATOM 858 C CA . ASN A 1 104 ? -15.816 -0.608 22.364 1.00 77.00 104 ASN A CA 1
ATOM 859 C C . ASN A 1 104 ? -17.327 -0.429 22.146 1.00 77.00 104 ASN A C 1
ATOM 861 O O . ASN A 1 104 ? -18.107 -0.632 23.078 1.00 77.00 104 ASN A O 1
ATOM 865 N N . ASN A 1 105 ? -17.789 -0.027 20.955 1.00 80.25 105 ASN A N 1
ATOM 866 C CA . ASN A 1 105 ? -19.224 0.173 20.732 1.00 80.25 105 ASN A CA 1
ATOM 867 C C . ASN A 1 105 ? -19.952 -1.176 20.659 1.00 80.25 105 ASN A C 1
ATOM 869 O O . ASN A 1 105 ? -19.496 -2.027 19.905 1.00 80.25 105 ASN A O 1
ATOM 873 N N . PRO A 1 106 ? -21.090 -1.388 21.347 1.00 76.56 106 PRO A N 1
ATOM 874 C CA . PRO A 1 106 ? -21.829 -2.653 21.281 1.00 76.56 106 PRO A CA 1
ATOM 875 C C . PRO A 1 106 ? -22.478 -2.914 19.911 1.00 76.56 106 PRO A C 1
ATOM 877 O O . PRO A 1 106 ? -22.670 -4.072 19.538 1.00 76.56 106 PRO A O 1
ATOM 880 N N . ASP A 1 107 ? -22.759 -1.871 19.127 1.00 80.75 107 ASP A N 1
ATOM 881 C CA . ASP A 1 107 ? -23.424 -1.975 17.828 1.00 80.75 107 ASP A CA 1
ATOM 882 C C . ASP A 1 107 ? -22.436 -2.347 16.694 1.00 80.75 107 ASP A C 1
ATOM 884 O O . ASP A 1 107 ? -21.584 -1.531 16.318 1.00 80.75 107 ASP A O 1
ATOM 888 N N . PRO A 1 108 ? -22.560 -3.545 16.082 1.00 76.12 108 PRO A N 1
ATOM 889 C CA . PRO A 1 108 ? -21.673 -3.992 15.010 1.00 76.12 108 PRO A CA 1
ATOM 890 C C . PRO A 1 108 ? -21.740 -3.134 13.742 1.00 76.12 108 PRO A C 1
ATOM 892 O O . PRO A 1 108 ? -20.778 -3.134 12.977 1.00 76.12 108 PRO A O 1
ATOM 895 N N . GLN A 1 109 ? -22.842 -2.431 13.467 1.00 73.75 109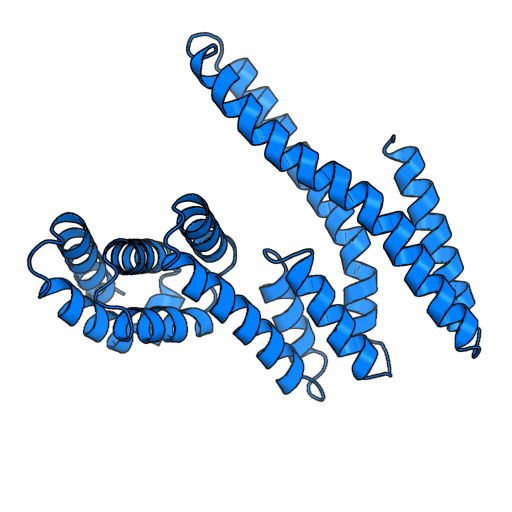 GLN A N 1
ATOM 896 C CA . GLN A 1 109 ? -22.938 -1.563 12.287 1.00 73.75 109 GLN A CA 1
ATOM 897 C C . GLN A 1 109 ? -22.117 -0.289 12.478 1.00 73.75 109 GLN A C 1
ATOM 899 O O . GLN A 1 109 ? -21.390 0.125 11.574 1.00 73.75 109 GLN A O 1
ATOM 904 N N . LYS A 1 110 ? -22.153 0.293 13.681 1.00 76.75 110 LYS A N 1
ATOM 905 C CA . LYS A 1 110 ? -21.351 1.479 14.017 1.00 76.75 110 LYS A CA 1
ATOM 906 C C . LYS A 1 110 ? -19.859 1.180 13.998 1.00 76.75 110 LYS A C 1
ATOM 908 O O . LYS A 1 110 ? -19.094 1.996 13.489 1.00 76.75 110 LYS A O 1
ATOM 913 N N . ARG A 1 111 ? -19.458 -0.009 14.460 1.00 77.56 111 ARG A N 1
ATOM 914 C CA . ARG A 1 111 ? -18.070 -0.482 14.371 1.00 77.56 111 ARG A CA 1
ATOM 915 C C . ARG A 1 111 ? -17.561 -0.538 12.924 1.00 77.56 111 ARG A C 1
ATOM 917 O O . ARG A 1 111 ? -16.495 -0.015 12.610 1.00 77.56 111 ARG A O 1
ATOM 924 N N . VAL A 1 112 ? -18.360 -1.109 12.020 1.00 71.69 112 VAL A N 1
ATOM 925 C CA . VAL A 1 112 ? -18.045 -1.194 10.579 1.00 71.69 112 VAL A CA 1
ATOM 926 C C . VAL A 1 112 ? -17.989 0.183 9.931 1.00 71.69 112 VAL A C 1
ATOM 928 O O . VAL A 1 112 ? -17.118 0.448 9.104 1.00 71.69 112 VAL A O 1
ATOM 931 N N . TYR A 1 113 ? -18.910 1.068 10.302 1.00 76.12 113 TYR A N 1
ATOM 932 C CA . TYR A 1 113 ? -18.923 2.428 9.788 1.00 76.12 113 TYR A CA 1
ATOM 933 C C . TYR A 1 113 ? -17.675 3.206 10.211 1.00 76.12 113 TYR A C 1
ATOM 935 O O . TYR A 1 113 ? -17.034 3.824 9.366 1.00 76.12 113 TYR A O 1
ATOM 943 N N . ALA A 1 114 ? -17.277 3.112 11.483 1.00 78.06 114 ALA A N 1
ATOM 944 C CA . ALA A 1 114 ? -16.046 3.725 11.971 1.00 78.06 114 ALA A CA 1
ATOM 945 C C . ALA A 1 114 ? -14.813 3.197 11.226 1.00 78.06 114 ALA A C 1
ATOM 947 O O . ALA A 1 114 ? -13.989 3.995 10.785 1.00 78.06 114 ALA A O 1
ATOM 948 N N . ALA A 1 115 ? -14.736 1.883 10.987 1.00 73.50 115 ALA A N 1
ATOM 949 C CA . ALA A 1 115 ? -13.686 1.289 10.161 1.00 73.50 115 ALA A CA 1
ATOM 950 C C . ALA A 1 115 ? -13.653 1.893 8.744 1.00 73.50 115 ALA A C 1
ATOM 952 O O . ALA A 1 115 ? -12.583 2.252 8.257 1.00 73.50 115 ALA A O 1
ATOM 953 N N . LYS A 1 116 ? -14.819 2.078 8.106 1.00 74.50 116 LYS A N 1
ATOM 954 C CA . LYS A 1 116 ? -14.922 2.708 6.780 1.00 74.50 116 LYS A CA 1
ATOM 955 C C . LYS A 1 116 ? -14.480 4.175 6.796 1.00 74.50 116 LYS A C 1
ATOM 957 O O . LYS A 1 116 ? -13.748 4.606 5.910 1.00 74.50 116 LYS A O 1
ATOM 962 N N . VAL A 1 117 ? -14.894 4.948 7.799 1.00 77.19 117 VAL A N 1
ATOM 963 C CA . VAL A 1 117 ? -14.473 6.351 7.939 1.00 77.19 117 VAL A CA 1
ATOM 964 C C . VAL A 1 117 ? -12.963 6.436 8.150 1.00 77.19 117 VAL A C 1
ATOM 966 O O . VAL A 1 117 ? -12.314 7.236 7.487 1.00 77.19 117 VAL A O 1
ATOM 969 N N . ILE A 1 118 ? -12.385 5.574 8.992 1.00 78.88 118 ILE A N 1
ATOM 970 C CA . ILE A 1 118 ? -10.932 5.501 9.191 1.00 78.88 118 ILE A CA 1
ATOM 971 C C . ILE A 1 118 ? -10.222 5.209 7.864 1.00 78.88 118 ILE A C 1
ATOM 973 O O . ILE A 1 118 ? -9.259 5.894 7.543 1.00 78.88 118 ILE A O 1
ATOM 977 N N . THR A 1 119 ? -10.708 4.264 7.051 1.00 72.81 119 THR A N 1
ATOM 978 C CA . THR A 1 119 ? -10.077 3.975 5.749 1.00 72.81 119 THR A CA 1
ATOM 979 C C . THR A 1 119 ? -10.140 5.128 4.753 1.00 72.81 119 THR A C 1
ATOM 981 O O . THR A 1 119 ? -9.210 5.282 3.971 1.00 72.81 119 THR A O 1
ATOM 984 N N . GLU A 1 120 ? -11.214 5.920 4.761 1.00 72.12 120 GLU A N 1
ATOM 985 C CA . GLU A 1 120 ? -11.402 7.006 3.788 1.00 72.12 120 GLU A CA 1
ATOM 986 C C . GLU A 1 120 ? -10.729 8.312 4.244 1.00 72.12 120 GLU A C 1
ATOM 988 O O . GLU A 1 120 ? -10.165 9.033 3.427 1.00 72.12 120 GLU A O 1
ATOM 993 N N . VAL A 1 121 ? -10.751 8.621 5.545 1.00 72.81 121 VAL A N 1
ATOM 994 C CA . VAL A 1 121 ? -10.149 9.852 6.087 1.00 72.81 121 VAL A CA 1
ATOM 995 C C . VAL A 1 121 ? -8.653 9.674 6.342 1.00 72.81 121 VAL A C 1
ATOM 997 O O . VAL A 1 121 ? -7.894 10.636 6.250 1.00 72.81 121 VAL A O 1
ATOM 1000 N N . LEU A 1 122 ? -8.219 8.454 6.670 1.00 75.81 122 LEU A N 1
ATOM 1001 C CA . LEU A 1 122 ? -6.862 8.161 7.139 1.00 75.81 122 LEU A CA 1
ATOM 1002 C C . LEU A 1 122 ? -6.282 6.939 6.436 1.00 75.81 122 LEU A C 1
ATOM 1004 O O . LEU A 1 122 ? -5.884 5.977 7.095 1.00 75.81 122 LEU A O 1
ATOM 1008 N N . PRO A 1 123 ? -6.196 6.961 5.098 1.00 66.00 123 PRO A N 1
ATOM 1009 C CA . PRO A 1 123 ? -5.738 5.811 4.321 1.00 66.00 123 PRO A CA 1
ATOM 1010 C C . PRO A 1 123 ? -4.339 5.325 4.739 1.00 66.00 123 PRO A C 1
ATOM 1012 O O . PRO A 1 123 ? -4.035 4.139 4.613 1.00 66.00 123 PRO A O 1
ATOM 1015 N N . ASN A 1 124 ? -3.520 6.232 5.279 1.00 66.62 124 ASN A N 1
ATOM 1016 C CA . ASN A 1 124 ? -2.153 5.979 5.721 1.00 66.62 124 ASN A CA 1
ATOM 1017 C C . ASN A 1 124 ? -2.075 5.212 7.050 1.00 66.62 124 ASN A C 1
ATOM 1019 O O . ASN A 1 124 ? -1.333 4.241 7.157 1.00 66.62 124 ASN A O 1
ATOM 1023 N N . ASP A 1 125 ? -2.870 5.610 8.045 1.00 73.94 125 ASP A N 1
ATOM 1024 C CA . ASP A 1 125 ? -2.843 5.010 9.387 1.00 73.94 125 ASP A CA 1
ATOM 1025 C C . ASP A 1 125 ? -3.853 3.856 9.527 1.00 73.94 125 ASP A C 1
ATOM 1027 O O . ASP A 1 125 ? -3.709 2.974 10.379 1.00 73.94 125 ASP A O 1
ATOM 1031 N N . ALA A 1 126 ? -4.864 3.811 8.651 1.00 75.94 126 ALA A N 1
ATOM 1032 C CA . ALA A 1 126 ? -5.904 2.788 8.635 1.00 75.94 126 ALA A CA 1
ATOM 1033 C C . ALA A 1 126 ? -5.391 1.339 8.721 1.00 75.94 126 ALA A C 1
ATOM 1035 O O . ALA A 1 126 ? -6.029 0.555 9.424 1.00 75.94 126 ALA A O 1
ATOM 1036 N N . PRO A 1 127 ? -4.274 0.927 8.084 1.00 78.81 127 PRO A N 1
ATOM 1037 C CA . PRO A 1 127 ? -3.836 -0.466 8.134 1.00 78.81 127 PRO A CA 1
ATOM 1038 C C . PRO A 1 127 ? -3.470 -0.927 9.541 1.00 78.81 127 PRO A C 1
ATOM 1040 O O . PRO A 1 127 ? -3.844 -2.027 9.948 1.00 78.81 127 PRO A O 1
ATOM 1043 N N . GLU A 1 128 ? -2.742 -0.101 10.292 1.00 78.44 128 GLU A N 1
ATOM 1044 C CA . GLU A 1 128 ? -2.338 -0.426 11.662 1.00 78.44 128 GLU A CA 1
ATOM 1045 C C . GLU A 1 128 ? -3.532 -0.361 12.616 1.00 78.44 128 GLU A C 1
ATOM 1047 O O . GLU A 1 128 ? -3.715 -1.250 13.454 1.00 78.44 128 GLU A O 1
ATOM 1052 N N . LEU A 1 129 ? -4.403 0.633 12.426 1.00 79.44 129 LEU A N 1
ATOM 1053 C CA . LEU A 1 129 ? -5.617 0.803 13.218 1.00 79.44 129 LEU A CA 1
ATOM 1054 C C . LEU A 1 129 ? -6.598 -0.361 13.020 1.00 79.44 129 LEU A C 1
ATOM 1056 O O . LEU A 1 129 ? -7.105 -0.914 13.996 1.00 79.44 129 LEU A O 1
ATOM 1060 N N . LEU A 1 130 ? -6.818 -0.793 11.776 1.00 78.88 130 LEU A N 1
ATOM 1061 C CA . LEU A 1 130 ? -7.671 -1.940 11.461 1.00 78.88 130 LEU A CA 1
ATOM 1062 C C . LEU A 1 130 ? -7.064 -3.258 11.941 1.00 78.88 130 LEU A C 1
ATOM 1064 O O . LEU A 1 130 ? -7.798 -4.098 12.451 1.00 78.88 130 LEU A O 1
ATOM 1068 N N . LYS A 1 131 ? -5.742 -3.456 11.840 1.00 80.69 131 LYS A N 1
ATOM 1069 C CA . LYS A 1 131 ? -5.079 -4.643 12.417 1.00 80.69 131 LYS A CA 1
ATOM 1070 C C . LYS A 1 131 ? -5.248 -4.705 13.935 1.00 80.69 131 LYS A C 1
ATOM 1072 O O . LYS A 1 131 ? -5.530 -5.774 14.480 1.00 80.69 131 LYS A O 1
ATOM 1077 N N . THR A 1 132 ? -5.119 -3.563 14.606 1.00 77.50 132 THR A N 1
ATOM 1078 C CA . THR A 1 132 ? -5.378 -3.453 16.047 1.00 77.50 132 THR A CA 1
ATOM 1079 C C . THR A 1 132 ? -6.834 -3.806 16.352 1.00 77.50 132 THR A C 1
ATOM 1081 O O . THR A 1 132 ? -7.089 -4.642 17.212 1.00 77.50 132 THR A O 1
ATOM 1084 N N . ALA A 1 133 ? -7.790 -3.277 15.583 1.00 75.50 133 ALA A N 1
ATOM 1085 C CA . ALA A 1 133 ? -9.211 -3.597 15.733 1.00 75.50 133 ALA A CA 1
ATOM 1086 C C . ALA A 1 133 ? -9.528 -5.081 15.508 1.00 75.50 133 ALA A C 1
ATOM 1088 O O . ALA A 1 133 ? -10.279 -5.671 16.276 1.00 75.50 133 ALA A O 1
ATOM 1089 N N . ILE A 1 134 ? -8.926 -5.697 14.485 1.00 79.94 134 ILE A N 1
ATOM 1090 C CA . ILE A 1 134 ? -9.051 -7.133 14.192 1.00 79.94 134 ILE A CA 1
ATOM 1091 C C . ILE A 1 134 ? -8.592 -7.975 15.380 1.00 79.94 134 ILE A C 1
ATOM 1093 O O . ILE A 1 134 ? -9.225 -8.983 15.687 1.00 79.94 134 ILE A O 1
ATOM 1097 N N . THR A 1 135 ? -7.503 -7.562 16.029 1.00 80.75 135 THR A N 1
ATOM 1098 C CA . THR A 1 135 ? -6.934 -8.266 17.183 1.00 80.75 135 THR A CA 1
ATOM 1099 C C . THR A 1 135 ? -7.809 -8.093 18.428 1.00 80.75 135 THR A C 1
ATOM 1101 O O . THR A 1 135 ? -7.970 -9.036 19.197 1.00 80.75 135 THR A O 1
ATOM 1104 N N . SER A 1 136 ? -8.405 -6.911 18.606 1.00 77.19 136 SER A N 1
ATOM 1105 C CA . SER A 1 136 ? -9.207 -6.563 19.786 1.00 77.19 136 SER A CA 1
ATOM 1106 C C . SER A 1 136 ? -10.681 -6.988 19.712 1.00 77.19 136 SER A C 1
ATOM 1108 O O . SER A 1 136 ? -11.299 -7.176 20.755 1.00 77.19 136 SER A O 1
ATOM 1110 N N . ASP A 1 137 ? -11.257 -7.159 18.517 1.00 77.50 137 ASP A N 1
ATOM 1111 C CA . ASP A 1 137 ? -12.662 -7.557 18.308 1.00 77.50 137 ASP A CA 1
ATOM 1112 C C . ASP A 1 137 ? -12.774 -8.737 17.314 1.00 77.50 137 ASP A C 1
ATOM 1114 O O . ASP A 1 137 ? -13.104 -8.554 16.131 1.00 77.50 137 ASP A O 1
ATOM 1118 N N . PRO A 1 138 ? -12.538 -9.981 17.791 1.00 81.50 138 PRO A N 1
ATOM 1119 C CA . PRO A 1 138 ? -12.601 -11.188 16.966 1.00 81.50 138 PRO A CA 1
ATOM 1120 C C . PRO A 1 138 ? -13.958 -11.414 16.283 1.00 81.50 138 PRO A C 1
ATOM 1122 O O . PRO A 1 138 ? -14.039 -12.026 15.217 1.00 81.50 138 PRO A O 1
ATOM 1125 N N . ALA A 1 139 ? -15.048 -10.903 16.868 1.00 79.38 139 ALA A N 1
ATOM 1126 C CA . ALA A 1 139 ? -16.393 -11.067 16.324 1.00 79.38 139 ALA A CA 1
ATOM 1127 C C . ALA A 1 139 ? -16.595 -10.293 15.009 1.00 79.38 139 ALA A C 1
ATOM 1129 O O . ALA A 1 139 ? -17.489 -10.628 14.228 1.00 79.38 139 ALA A O 1
ATOM 1130 N N . ASN A 1 140 ? -15.779 -9.265 14.740 1.00 77.12 140 ASN A N 1
ATOM 1131 C CA . ASN A 1 140 ? -15.873 -8.441 13.528 1.00 77.12 140 ASN A CA 1
ATOM 1132 C C . ASN A 1 140 ? -14.637 -8.524 12.631 1.00 77.12 140 ASN A C 1
ATOM 1134 O O . ASN A 1 140 ? -14.606 -7.850 11.598 1.00 77.12 140 ASN A O 1
ATOM 1138 N N . THR A 1 141 ? -13.685 -9.414 12.938 1.00 82.50 141 THR A N 1
ATOM 1139 C CA . THR A 1 141 ? -12.475 -9.660 12.138 1.00 82.50 141 THR A CA 1
ATOM 1140 C C . THR A 1 141 ? -12.763 -9.732 10.642 1.00 82.50 141 THR A C 1
ATOM 1142 O O . THR A 1 141 ? -12.121 -9.032 9.867 1.00 82.50 141 THR A O 1
ATOM 1145 N N . LYS A 1 142 ? -13.776 -10.503 10.215 1.00 81.12 142 LYS A N 1
ATOM 1146 C CA . LYS A 1 142 ? -14.115 -10.645 8.788 1.00 81.12 142 LYS A CA 1
ATOM 1147 C C . LYS A 1 142 ? -14.457 -9.306 8.126 1.00 81.12 142 LYS A C 1
ATOM 1149 O O . LYS A 1 142 ? -14.074 -9.072 6.982 1.00 81.12 142 LYS A O 1
ATOM 1154 N N . LYS A 1 143 ? -15.176 -8.424 8.824 1.00 77.00 143 LYS A N 1
ATOM 1155 C CA . LYS A 1 143 ? -15.602 -7.131 8.275 1.00 77.00 143 LYS A CA 1
ATOM 1156 C C . LYS A 1 143 ? -14.437 -6.146 8.198 1.00 77.00 143 LYS A C 1
ATOM 1158 O O . LYS A 1 143 ? -14.274 -5.500 7.169 1.00 77.00 143 LYS A O 1
ATOM 1163 N N . TYR A 1 144 ? -13.602 -6.078 9.235 1.00 78.31 144 TYR A N 1
ATOM 1164 C CA . TYR A 1 144 ? -12.397 -5.241 9.212 1.00 78.31 144 TYR A CA 1
ATOM 1165 C C . TYR A 1 144 ? -11.384 -5.730 8.180 1.00 78.31 144 TYR A C 1
ATOM 1167 O O . TYR A 1 144 ? -10.813 -4.915 7.463 1.00 78.31 144 TYR A O 1
ATOM 1175 N N . GLN A 1 145 ? -11.222 -7.049 8.042 1.00 82.88 145 GLN A N 1
ATOM 1176 C CA . GLN A 1 145 ? -10.390 -7.636 6.997 1.00 82.88 145 GLN A CA 1
ATOM 1177 C C .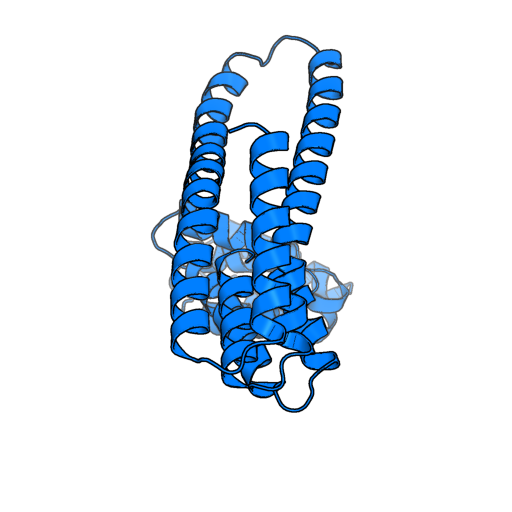 GLN A 1 145 ? -10.922 -7.269 5.609 1.00 82.88 145 GLN A C 1
ATOM 1179 O O . GLN A 1 145 ? -10.155 -6.819 4.772 1.00 82.88 145 GLN A O 1
ATOM 1184 N N . THR A 1 146 ? -12.241 -7.340 5.393 1.00 83.19 146 THR A N 1
ATOM 1185 C CA . THR A 1 146 ? -12.861 -6.917 4.124 1.00 83.19 146 THR A CA 1
ATOM 1186 C C . THR A 1 146 ? -12.590 -5.439 3.818 1.00 83.19 146 THR A C 1
ATOM 1188 O O . THR A 1 146 ? -12.311 -5.090 2.673 1.00 83.19 146 THR A O 1
ATOM 1191 N N . ALA A 1 147 ? -12.652 -4.557 4.822 1.00 78.31 147 ALA A N 1
ATOM 1192 C CA . ALA A 1 147 ? -12.329 -3.140 4.644 1.00 78.31 147 ALA A CA 1
ATOM 1193 C C . ALA A 1 147 ? -10.843 -2.934 4.307 1.00 78.31 147 ALA A C 1
ATOM 1195 O O . ALA A 1 147 ? -10.520 -2.182 3.389 1.00 78.31 147 ALA A O 1
ATOM 1196 N N . LEU A 1 148 ? -9.950 -3.644 5.003 1.00 84.75 148 LEU A N 1
ATOM 1197 C CA . LEU A 1 148 ? -8.514 -3.616 4.741 1.00 84.75 148 LEU A CA 1
ATOM 1198 C C . LEU A 1 148 ? -8.201 -4.084 3.314 1.00 84.75 148 LEU A C 1
ATOM 1200 O O . LEU A 1 148 ? -7.519 -3.377 2.574 1.00 84.75 148 LEU A O 1
ATOM 1204 N N . ASP A 1 149 ? -8.749 -5.233 2.919 1.00 88.31 149 ASP A N 1
ATOM 1205 C CA . ASP A 1 149 ? -8.578 -5.826 1.593 1.00 88.31 149 ASP A CA 1
ATOM 1206 C C . ASP A 1 149 ? -9.139 -4.905 0.503 1.00 88.31 149 ASP A C 1
ATOM 1208 O O . ASP A 1 149 ? -8.519 -4.727 -0.542 1.00 88.31 149 ASP A O 1
ATOM 1212 N N . SER A 1 150 ? -10.277 -4.248 0.753 1.00 87.19 150 SER A N 1
ATOM 1213 C CA . SER A 1 150 ? -10.840 -3.274 -0.185 1.00 87.19 150 SER A CA 1
ATOM 1214 C C . SER A 1 150 ? -9.920 -2.070 -0.389 1.00 87.19 150 SER A C 1
ATOM 1216 O O . SER A 1 150 ? -9.780 -1.610 -1.524 1.00 87.19 150 SER A O 1
ATOM 1218 N N . THR A 1 151 ? -9.304 -1.547 0.672 1.00 87.44 151 THR A N 1
ATOM 1219 C CA . THR A 1 151 ? -8.357 -0.426 0.569 1.00 87.44 151 THR A CA 1
ATOM 1220 C C . THR A 1 151 ? -7.097 -0.845 -0.180 1.00 87.44 151 THR A C 1
ATOM 1222 O O . THR A 1 151 ? -6.658 -0.133 -1.084 1.00 87.44 151 THR A O 1
ATOM 1225 N N . GLN A 1 152 ? -6.556 -2.026 0.131 1.00 92.50 152 GLN A N 1
ATOM 1226 C CA . GLN A 1 152 ? -5.426 -2.604 -0.600 1.00 92.50 152 GLN A CA 1
ATOM 1227 C C . GLN A 1 152 ? -5.750 -2.747 -2.089 1.00 92.50 152 GLN A C 1
ATOM 1229 O O . GLN A 1 152 ? -4.997 -2.253 -2.925 1.00 92.50 152 GLN A O 1
ATOM 1234 N N . GLY A 1 153 ? -6.909 -3.318 -2.422 1.00 94.19 153 GLY A N 1
ATOM 1235 C CA . GLY A 1 153 ? -7.360 -3.490 -3.800 1.00 94.19 153 GLY A CA 1
ATOM 1236 C C . GLY A 1 153 ? -7.460 -2.172 -4.574 1.00 94.19 153 GLY A C 1
ATOM 1237 O O . GLY A 1 153 ? -6.998 -2.103 -5.711 1.00 94.19 153 GLY A O 1
ATOM 1238 N N . LYS A 1 154 ? -7.990 -1.103 -3.959 1.00 93.50 154 LYS A N 1
ATOM 1239 C CA . LYS A 1 154 ? -8.051 0.236 -4.581 1.00 93.50 154 LYS A CA 1
ATOM 1240 C C . LYS A 1 154 ? -6.656 0.789 -4.892 1.00 93.50 154 LYS A C 1
ATOM 1242 O O . LYS A 1 154 ? -6.439 1.296 -5.990 1.00 93.50 154 LYS A O 1
ATOM 1247 N N . LEU A 1 155 ? -5.714 0.683 -3.952 1.00 94.06 155 LEU A N 1
ATOM 1248 C CA . LEU A 1 155 ? -4.337 1.151 -4.146 1.00 94.06 155 LEU A CA 1
ATOM 1249 C C . LEU A 1 155 ? -3.620 0.349 -5.236 1.00 94.06 155 LEU A C 1
ATOM 1251 O O . LEU A 1 155 ? -2.988 0.927 -6.117 1.00 94.06 155 LEU A O 1
ATOM 1255 N N . VAL A 1 156 ? -3.766 -0.978 -5.213 1.00 98.00 156 VAL A N 1
ATOM 1256 C CA . VAL A 1 156 ? -3.195 -1.864 -6.232 1.00 98.00 156 VAL A CA 1
ATOM 1257 C C . VAL A 1 156 ? -3.753 -1.522 -7.614 1.00 98.00 156 VAL A C 1
ATOM 1259 O O . VAL A 1 156 ? -2.975 -1.321 -8.542 1.00 98.00 156 VAL A O 1
ATOM 1262 N N . ALA A 1 157 ? -5.073 -1.364 -7.751 1.00 98.12 157 ALA A N 1
ATOM 1263 C CA . ALA A 1 157 ? -5.691 -0.946 -9.008 1.00 98.12 157 ALA A CA 1
ATOM 1264 C C . ALA A 1 157 ? -5.202 0.443 -9.463 1.00 98.12 157 ALA A C 1
ATOM 1266 O O . ALA A 1 157 ? -4.961 0.663 -10.650 1.00 98.12 157 ALA A O 1
ATOM 1267 N N . GLY A 1 158 ? -4.983 1.364 -8.519 1.00 97.12 158 GLY A N 1
ATOM 1268 C CA . GLY A 1 158 ? -4.459 2.703 -8.781 1.00 97.12 158 GLY A CA 1
ATOM 1269 C C . GLY A 1 158 ? -3.082 2.716 -9.451 1.00 97.12 158 GLY A C 1
ATOM 1270 O O . GLY A 1 158 ? -2.841 3.571 -10.306 1.00 97.12 158 GLY A O 1
ATOM 1271 N N . LEU A 1 159 ? -2.218 1.725 -9.181 1.00 97.88 159 LEU A N 1
ATOM 1272 C CA . LEU A 1 159 ? -0.922 1.569 -9.868 1.00 97.88 159 LEU A CA 1
ATOM 1273 C C . LEU A 1 159 ? -1.059 1.399 -11.385 1.00 97.88 159 LEU A C 1
ATOM 1275 O O . LEU A 1 159 ? -0.131 1.740 -12.121 1.00 97.88 159 LEU A O 1
ATOM 1279 N N . PHE A 1 160 ? -2.205 0.892 -11.840 1.00 98.38 160 PHE A N 1
ATOM 1280 C CA . PHE A 1 160 ? -2.518 0.589 -13.236 1.00 98.38 160 PHE A CA 1
ATOM 1281 C C . PHE A 1 160 ? -3.397 1.663 -13.894 1.00 98.38 160 PHE A C 1
ATOM 1283 O O . PHE A 1 160 ? -3.760 1.520 -15.058 1.00 98.38 160 PHE A O 1
ATOM 1290 N N . SER A 1 161 ? -3.716 2.753 -13.187 1.00 97.88 161 SER A N 1
ATOM 1291 C CA . SER A 1 161 ? -4.498 3.867 -13.736 1.00 97.88 161 SER A CA 1
ATOM 1292 C C . SER A 1 161 ? -3.838 4.475 -14.978 1.00 97.88 161 SER A C 1
ATOM 1294 O O . SER A 1 161 ? -2.614 4.605 -15.044 1.00 97.88 161 SER A O 1
ATOM 1296 N N . GLU A 1 162 ? -4.632 4.929 -15.947 1.00 96.69 162 GLU A N 1
ATOM 1297 C CA . GLU A 1 162 ? -4.140 5.705 -17.096 1.00 96.69 162 GLU A CA 1
ATOM 1298 C C . GLU A 1 162 ? -3.577 7.070 -16.659 1.00 96.69 162 GLU A C 1
ATOM 1300 O O . GLU A 1 162 ? -2.622 7.586 -17.248 1.00 96.69 162 GLU A O 1
ATOM 1305 N N . ASN A 1 163 ? -4.085 7.617 -15.550 1.00 96.62 163 ASN A N 1
ATOM 1306 C CA . ASN A 1 163 ? -3.625 8.876 -14.981 1.00 96.62 163 ASN A CA 1
ATOM 1307 C C . ASN A 1 163 ? -2.309 8.696 -14.200 1.00 96.62 163 ASN A C 1
ATOM 1309 O O . ASN A 1 163 ? -2.237 7.950 -13.222 1.00 96.62 163 ASN A O 1
ATOM 1313 N N . ALA A 1 164 ? -1.267 9.431 -14.600 1.00 88.81 164 ALA A N 1
ATOM 1314 C CA . ALA A 1 164 ? 0.055 9.346 -13.978 1.00 88.81 164 ALA A CA 1
ATOM 1315 C C . ALA A 1 164 ? 0.072 9.754 -12.497 1.00 88.81 164 ALA A C 1
ATOM 1317 O O . ALA A 1 164 ? 0.770 9.122 -11.707 1.00 88.81 164 ALA A O 1
ATOM 1318 N N . SER A 1 165 ? -0.707 10.766 -12.104 1.00 84.94 165 SER A N 1
ATOM 1319 C CA . SER A 1 165 ? -0.786 11.205 -10.708 1.00 84.94 165 SER A CA 1
ATOM 1320 C C . SER A 1 165 ? -1.409 10.128 -9.822 1.00 84.94 165 SER A C 1
ATOM 1322 O O . SER A 1 165 ? -0.855 9.839 -8.766 1.00 84.94 165 SER A O 1
ATOM 1324 N N . THR A 1 166 ? -2.486 9.472 -10.270 1.00 88.19 166 THR A N 1
ATOM 1325 C CA . THR A 1 166 ? -3.086 8.346 -9.536 1.00 88.19 166 THR A CA 1
ATOM 1326 C C . THR A 1 166 ? -2.071 7.232 -9.307 1.00 88.19 166 THR A C 1
ATOM 1328 O O . THR A 1 166 ? -1.921 6.778 -8.176 1.00 88.19 166 THR A O 1
ATOM 1331 N N . ARG A 1 167 ? -1.320 6.846 -10.347 1.00 93.88 167 ARG A N 1
ATOM 1332 C CA . ARG A 1 167 ? -0.290 5.807 -10.229 1.00 93.88 167 ARG A CA 1
ATOM 1333 C C . ARG A 1 167 ? 0.774 6.161 -9.193 1.00 93.88 167 ARG A C 1
ATOM 1335 O O . ARG A 1 167 ? 1.078 5.343 -8.329 1.00 93.88 167 ARG A O 1
ATOM 1342 N N . THR A 1 168 ? 1.320 7.374 -9.277 1.00 84.25 168 THR A N 1
ATOM 1343 C CA . THR A 1 168 ? 2.359 7.855 -8.357 1.00 84.25 168 THR A CA 1
ATOM 1344 C C . THR A 1 168 ? 1.852 7.916 -6.921 1.00 84.25 168 THR A C 1
ATOM 1346 O O . THR A 1 168 ? 2.543 7.455 -6.016 1.00 84.25 168 THR A O 1
ATOM 1349 N N . ASN A 1 169 ? 0.640 8.433 -6.706 1.00 81.62 169 ASN A N 1
ATOM 1350 C CA . ASN A 1 169 ? 0.046 8.522 -5.374 1.00 81.62 169 ASN A CA 1
ATOM 1351 C C . ASN A 1 169 ? -0.161 7.126 -4.779 1.00 81.62 169 ASN A C 1
ATOM 1353 O O . ASN A 1 169 ? 0.291 6.868 -3.671 1.00 81.62 169 ASN A O 1
ATOM 1357 N N . SER A 1 170 ? -0.733 6.191 -5.543 1.00 90.69 170 SER A N 1
ATOM 1358 C CA . SER A 1 170 ? -0.916 4.814 -5.077 1.00 90.69 170 SER A CA 1
ATOM 1359 C C . SER A 1 170 ? 0.408 4.099 -4.793 1.00 90.69 170 SER A C 1
ATOM 1361 O O . SER A 1 170 ? 0.510 3.388 -3.796 1.00 90.69 170 SER A O 1
ATOM 1363 N N . ALA A 1 171 ? 1.439 4.300 -5.622 1.00 90.19 171 ALA A N 1
ATOM 1364 C CA . ALA A 1 171 ? 2.764 3.733 -5.377 1.00 90.19 171 ALA A CA 1
ATOM 1365 C C . ALA A 1 171 ? 3.372 4.272 -4.079 1.00 90.19 171 ALA A C 1
ATOM 1367 O O . ALA A 1 171 ? 3.823 3.489 -3.243 1.00 90.19 171 ALA A O 1
ATOM 1368 N N . ASN A 1 172 ? 3.337 5.592 -3.886 1.00 83.19 172 ASN A N 1
ATOM 1369 C CA . ASN A 1 172 ? 3.835 6.234 -2.674 1.00 83.19 172 ASN A CA 1
ATOM 1370 C C . ASN A 1 172 ? 3.075 5.761 -1.434 1.00 83.19 172 ASN A C 1
ATOM 1372 O O . ASN A 1 172 ? 3.705 5.384 -0.448 1.00 83.19 172 ASN A O 1
ATOM 1376 N N . ASP A 1 173 ? 1.747 5.700 -1.497 1.00 83.62 173 ASP A N 1
ATOM 1377 C CA . ASP A 1 173 ? 0.927 5.256 -0.372 1.00 83.62 173 ASP A CA 1
ATOM 1378 C C . ASP A 1 173 ? 1.269 3.821 0.032 1.00 83.62 173 ASP A C 1
ATOM 1380 O O . ASP A 1 173 ? 1.396 3.530 1.224 1.00 83.62 173 ASP A O 1
ATOM 1384 N N . ILE A 1 174 ? 1.481 2.923 -0.937 1.00 90.38 174 ILE A N 1
ATOM 1385 C CA . ILE A 1 174 ? 1.899 1.546 -0.651 1.00 90.38 174 ILE A CA 1
ATOM 1386 C C . ILE A 1 174 ? 3.298 1.519 -0.022 1.00 90.38 174 ILE A C 1
ATOM 1388 O O . ILE A 1 174 ? 3.491 0.867 1.006 1.00 90.38 174 ILE A O 1
ATOM 1392 N N . MET A 1 175 ? 4.264 2.238 -0.599 1.00 87.12 175 MET A N 1
ATOM 1393 C CA . MET A 1 175 ? 5.648 2.257 -0.108 1.00 87.12 175 MET A CA 1
ATOM 1394 C C . MET A 1 175 ? 5.789 2.895 1.280 1.00 87.12 175 MET A C 1
ATOM 1396 O O . MET A 1 175 ? 6.678 2.515 2.035 1.00 87.12 175 MET A O 1
ATOM 1400 N N . VAL A 1 176 ? 4.919 3.834 1.651 1.00 80.94 176 VAL A N 1
ATOM 1401 C CA . VAL A 1 176 ? 4.974 4.493 2.964 1.00 80.94 176 VAL A CA 1
ATOM 1402 C C . VAL A 1 176 ? 4.199 3.704 4.017 1.00 80.94 176 VAL A C 1
ATOM 1404 O O . VAL A 1 176 ? 4.716 3.450 5.104 1.00 80.94 176 VAL A O 1
ATOM 1407 N N . ASN A 1 177 ? 2.978 3.275 3.699 1.00 81.06 177 ASN A N 1
ATOM 1408 C CA . ASN A 1 177 ? 2.038 2.786 4.715 1.00 81.06 177 ASN A CA 1
ATOM 1409 C C . ASN A 1 177 ? 1.882 1.264 4.718 1.00 81.06 177 ASN A C 1
ATOM 1411 O O . ASN A 1 177 ? 1.461 0.664 5.708 1.00 81.06 177 ASN A O 1
ATOM 1415 N N . TRP A 1 178 ? 2.236 0.606 3.614 1.00 89.31 178 TRP A N 1
ATOM 1416 C CA . TRP A 1 178 ? 1.987 -0.822 3.423 1.00 89.31 178 TRP A CA 1
ATOM 1417 C C . TRP A 1 178 ? 3.259 -1.648 3.220 1.00 89.31 178 TRP A C 1
ATOM 1419 O O . TRP A 1 178 ? 3.162 -2.872 3.131 1.00 89.31 178 TRP A O 1
ATOM 1429 N N . TYR A 1 179 ? 4.448 -1.035 3.250 1.00 90.50 179 TYR A N 1
ATOM 1430 C CA . TYR A 1 179 ? 5.725 -1.718 2.993 1.00 90.50 179 TYR A CA 1
ATOM 1431 C C . TYR A 1 179 ? 6.051 -2.878 3.949 1.00 90.50 179 TYR A C 1
ATOM 1433 O O . TYR A 1 179 ? 6.816 -3.780 3.605 1.00 90.50 179 TYR A O 1
ATOM 1441 N N . LYS A 1 180 ? 5.454 -2.884 5.149 1.00 89.62 180 LYS A N 1
ATOM 1442 C CA . LYS A 1 180 ? 5.559 -3.956 6.160 1.00 89.62 180 LYS A CA 1
ATOM 1443 C C . LYS A 1 180 ? 4.360 -4.911 6.185 1.00 89.62 180 LYS A C 1
ATOM 1445 O O . LYS A 1 180 ? 4.304 -5.809 7.022 1.00 89.62 180 LYS A O 1
ATOM 1450 N N . THR A 1 181 ? 3.390 -4.750 5.289 1.00 89.50 181 THR A N 1
ATOM 1451 C CA . THR A 1 181 ? 2.168 -5.559 5.284 1.00 89.50 181 THR A CA 1
ATOM 1452 C C . THR A 1 181 ? 2.277 -6.708 4.289 1.00 89.50 181 THR A C 1
ATOM 1454 O O . THR A 1 181 ? 2.145 -6.512 3.089 1.00 89.50 181 THR A O 1
ATOM 1457 N N . ALA A 1 182 ? 2.454 -7.936 4.784 1.00 93.19 182 ALA A N 1
ATOM 1458 C CA . ALA A 1 182 ? 2.623 -9.106 3.919 1.00 93.19 182 ALA A CA 1
ATOM 1459 C C . ALA A 1 182 ? 1.411 -9.416 3.022 1.00 93.19 182 ALA A C 1
ATOM 1461 O O . ALA A 1 182 ? 1.598 -9.941 1.927 1.00 93.19 182 ALA A O 1
ATOM 1462 N N . SER A 1 183 ? 0.189 -9.069 3.448 1.00 92.88 183 SER A N 1
ATOM 1463 C CA . SER A 1 183 ? -1.044 -9.404 2.720 1.00 92.88 183 SER A CA 1
ATOM 1464 C C . SER A 1 183 ? -1.245 -8.628 1.413 1.00 92.88 183 SER A C 1
ATOM 1466 O O . SER A 1 183 ? -1.975 -9.104 0.547 1.00 92.88 183 SER A O 1
ATOM 1468 N N . ILE A 1 184 ? -0.585 -7.476 1.231 1.00 95.81 184 ILE A N 1
ATOM 1469 C CA . ILE A 1 184 ? -0.723 -6.683 -0.002 1.00 95.81 184 ILE A CA 1
ATOM 1470 C C . ILE A 1 184 ? 0.109 -7.257 -1.156 1.00 95.81 184 ILE A C 1
ATOM 1472 O O . ILE A 1 184 ? -0.220 -7.049 -2.320 1.00 95.81 184 ILE A O 1
ATOM 1476 N N . VAL A 1 185 ? 1.176 -8.006 -0.857 1.00 97.62 185 VAL A N 1
ATOM 1477 C CA . VAL A 1 185 ? 2.090 -8.535 -1.881 1.00 97.62 185 VAL A CA 1
ATOM 1478 C C . VAL A 1 185 ? 1.402 -9.532 -2.818 1.00 97.62 185 VAL A C 1
ATOM 1480 O O . VAL A 1 185 ? 1.541 -9.367 -4.030 1.00 97.62 185 VAL A O 1
ATOM 1483 N N . PRO A 1 186 ? 0.627 -10.525 -2.332 1.00 97.88 186 PRO A N 1
ATOM 1484 C CA . PRO A 1 186 ? -0.165 -11.373 -3.214 1.00 97.88 186 PRO A CA 1
ATOM 1485 C C . PRO A 1 186 ? -1.093 -10.575 -4.132 1.00 97.88 186 PRO A C 1
ATOM 1487 O O . PRO A 1 186 ? -1.137 -10.876 -5.318 1.00 97.88 186 PRO A O 1
ATOM 1490 N N . GLN A 1 187 ? -1.763 -9.538 -3.617 1.00 97.56 187 GLN A N 1
ATOM 1491 C CA . GLN A 1 187 ? -2.684 -8.710 -4.404 1.00 97.56 187 GLN A CA 1
ATOM 1492 C C . GLN A 1 187 ? -1.954 -7.918 -5.493 1.00 97.56 187 GLN A C 1
ATOM 1494 O O . GLN A 1 187 ? -2.403 -7.912 -6.635 1.00 97.56 187 GLN A O 1
ATOM 1499 N N . LEU A 1 188 ? -0.806 -7.311 -5.166 1.00 98.31 188 LEU A N 1
ATOM 1500 C CA . LEU A 1 188 ? 0.064 -6.637 -6.135 1.00 98.31 188 LEU A CA 1
ATOM 1501 C C . LEU A 1 188 ? 0.449 -7.571 -7.282 1.00 98.31 188 LEU A C 1
ATOM 1503 O O . LEU A 1 188 ? 0.283 -7.228 -8.451 1.00 98.31 188 LEU A O 1
ATOM 1507 N N . VAL A 1 189 ? 0.947 -8.760 -6.937 1.00 98.56 189 VAL A N 1
ATOM 1508 C CA . VAL A 1 189 ? 1.406 -9.741 -7.921 1.00 98.56 189 VAL A CA 1
ATOM 1509 C C . VAL A 1 189 ? 0.245 -10.268 -8.764 1.00 98.56 189 VAL A C 1
ATOM 1511 O O . VAL A 1 189 ? 0.358 -10.310 -9.986 1.00 98.56 189 VAL A O 1
ATOM 1514 N N . ASP A 1 190 ? -0.874 -10.644 -8.144 1.00 98.44 190 ASP A N 1
ATOM 1515 C CA . ASP A 1 190 ? -2.022 -11.209 -8.859 1.00 98.44 190 ASP A CA 1
ATOM 1516 C C . ASP A 1 190 ? -2.641 -10.196 -9.821 1.00 98.44 190 ASP A C 1
ATOM 1518 O O . ASP A 1 190 ? -2.902 -10.523 -10.980 1.00 98.44 190 ASP A O 1
ATOM 1522 N N . TYR A 1 191 ? -2.810 -8.949 -9.374 1.00 98.56 191 TYR A N 1
ATOM 1523 C CA . TYR A 1 191 ? -3.343 -7.886 -10.218 1.00 98.56 191 TYR A CA 1
ATOM 1524 C C . TYR A 1 191 ? -2.398 -7.576 -11.384 1.00 98.56 191 TYR A C 1
ATOM 1526 O O . TYR A 1 191 ? -2.843 -7.437 -12.524 1.00 98.56 191 TYR A O 1
ATOM 1534 N N . ALA A 1 192 ? -1.085 -7.534 -11.136 1.00 98.56 192 ALA A N 1
ATOM 1535 C CA . ALA A 1 192 ? -0.089 -7.330 -12.182 1.00 98.56 192 ALA A CA 1
ATOM 1536 C C . ALA A 1 192 ? -0.091 -8.459 -13.220 1.00 98.56 192 ALA A C 1
ATOM 1538 O O . ALA A 1 192 ? -0.088 -8.192 -14.419 1.00 98.56 192 ALA A O 1
ATOM 1539 N N . LEU A 1 193 ? -0.180 -9.717 -12.782 1.00 98.38 193 LEU A N 1
ATOM 1540 C CA . LEU A 1 193 ? -0.263 -10.874 -13.677 1.00 98.38 193 LEU A CA 1
ATOM 1541 C C . LEU A 1 193 ? -1.501 -10.847 -14.583 1.00 98.38 193 LEU A C 1
ATOM 1543 O O . LEU A 1 193 ? -1.437 -11.342 -15.707 1.00 98.38 193 LEU A O 1
ATOM 1547 N N . GLN A 1 194 ? -2.606 -10.266 -14.116 1.00 98.31 194 GLN A N 1
ATOM 1548 C CA . GLN A 1 194 ? -3.830 -10.088 -14.904 1.00 98.31 194 GLN A CA 1
ATOM 1549 C C . GLN A 1 194 ? -3.759 -8.895 -15.871 1.00 98.31 194 GLN A C 1
ATOM 1551 O O . GLN A 1 194 ? -4.531 -8.838 -16.822 1.00 98.31 194 GLN A O 1
ATOM 1556 N N . ASN A 1 195 ? -2.824 -7.964 -15.659 1.00 98.19 195 ASN A N 1
ATOM 1557 C CA . ASN A 1 195 ? -2.711 -6.700 -16.394 1.00 98.19 195 ASN A CA 1
ATOM 1558 C C . ASN A 1 195 ? -1.310 -6.513 -17.014 1.00 98.19 195 ASN A C 1
ATOM 1560 O O . ASN A 1 195 ? -0.768 -5.407 -17.052 1.00 98.19 195 ASN A O 1
ATOM 1564 N N . MET A 1 196 ? -0.711 -7.600 -17.515 1.00 97.88 196 MET A N 1
ATOM 1565 C CA . MET A 1 196 ? 0.652 -7.619 -18.081 1.00 97.88 196 MET A CA 1
ATOM 1566 C C . MET A 1 196 ? 0.841 -6.721 -19.315 1.00 97.88 196 MET A C 1
ATOM 1568 O O . MET A 1 196 ? 1.972 -6.406 -19.673 1.00 97.88 196 MET A O 1
ATOM 1572 N N . ASN A 1 197 ? -0.245 -6.295 -19.962 1.00 96.75 197 ASN A N 1
ATOM 1573 C CA . ASN A 1 197 ? -0.227 -5.351 -21.081 1.00 96.75 197 ASN A CA 1
ATOM 1574 C C . ASN A 1 197 ? -0.083 -3.878 -20.645 1.00 96.75 197 ASN A C 1
ATOM 1576 O O . ASN A 1 197 ? 0.146 -3.014 -21.489 1.00 96.75 197 ASN A O 1
ATOM 1580 N N . ASN A 1 198 ? -0.201 -3.566 -19.351 1.00 97.62 198 ASN A N 1
ATOM 1581 C CA . ASN A 1 198 ? -0.070 -2.208 -18.830 1.00 97.62 198 ASN A CA 1
ATOM 1582 C C . ASN A 1 198 ? 1.364 -1.946 -18.351 1.00 97.62 198 ASN A C 1
ATOM 1584 O O . ASN A 1 198 ? 1.699 -2.145 -17.181 1.00 97.62 198 ASN A O 1
ATOM 1588 N N . ALA A 1 199 ? 2.215 -1.464 -19.258 1.00 97.31 199 ALA A N 1
ATOM 1589 C CA . ALA A 1 199 ? 3.640 -1.278 -18.986 1.00 97.31 199 ALA A CA 1
ATOM 1590 C C . ALA A 1 199 ? 3.924 -0.404 -17.747 1.00 97.31 199 ALA A C 1
ATOM 1592 O O . ALA A 1 199 ? 4.795 -0.730 -16.939 1.00 97.31 199 ALA A O 1
ATOM 1593 N N . ASN A 1 200 ? 3.155 0.674 -17.560 1.00 96.06 200 ASN A N 1
ATOM 1594 C CA . ASN A 1 200 ? 3.314 1.577 -16.419 1.00 96.06 200 ASN A CA 1
ATOM 1595 C C . ASN A 1 200 ? 2.949 0.899 -15.092 1.00 96.06 200 ASN A C 1
ATOM 1597 O O . ASN A 1 200 ? 3.669 1.050 -14.107 1.00 96.06 200 ASN A O 1
ATOM 1601 N N . GLY A 1 201 ? 1.852 0.140 -15.061 1.00 97.75 201 GLY A N 1
ATOM 1602 C CA . GLY A 1 201 ? 1.430 -0.587 -13.865 1.00 97.75 201 GLY A CA 1
ATOM 1603 C C . GLY A 1 201 ? 2.409 -1.689 -13.469 1.00 97.75 201 GLY A C 1
ATOM 1604 O O . GLY A 1 201 ? 2.743 -1.818 -12.290 1.00 97.75 201 GLY A O 1
ATOM 1605 N N . ILE A 1 202 ? 2.954 -2.424 -14.444 1.00 98.56 202 ILE A N 1
ATOM 1606 C CA . ILE A 1 202 ? 3.993 -3.433 -14.190 1.00 98.56 202 ILE A CA 1
ATOM 1607 C C . ILE A 1 202 ? 5.273 -2.780 -13.664 1.00 98.56 202 ILE A C 1
ATOM 1609 O O . ILE A 1 202 ? 5.809 -3.239 -12.655 1.00 98.56 202 ILE A O 1
ATOM 1613 N N . PHE A 1 203 ? 5.729 -1.683 -14.281 1.00 97.31 203 PHE A N 1
ATOM 1614 C CA . PHE A 1 203 ? 6.880 -0.923 -13.789 1.00 97.31 203 PHE A CA 1
ATOM 1615 C C . PHE A 1 203 ? 6.687 -0.483 -12.334 1.00 97.31 203 PHE A C 1
ATOM 1617 O O . PHE A 1 203 ? 7.520 -0.788 -11.480 1.00 97.31 203 PHE A O 1
ATOM 1624 N N . ASN A 1 204 ? 5.556 0.159 -12.029 1.00 96.06 204 ASN A N 1
ATOM 1625 C CA . ASN A 1 204 ? 5.252 0.622 -10.677 1.00 96.06 204 ASN A CA 1
ATOM 1626 C C . ASN A 1 204 ? 5.147 -0.529 -9.678 1.00 96.06 204 ASN A C 1
ATOM 1628 O O . ASN A 1 204 ? 5.614 -0.398 -8.553 1.00 96.06 204 ASN A O 1
ATOM 1632 N N . THR A 1 205 ? 4.585 -1.669 -10.084 1.00 98.62 205 THR A N 1
ATOM 1633 C CA . THR A 1 205 ? 4.516 -2.859 -9.228 1.00 98.62 205 THR A CA 1
ATOM 1634 C C . THR A 1 205 ? 5.917 -3.352 -8.866 1.00 98.62 205 THR A C 1
ATOM 1636 O O . THR A 1 205 ? 6.181 -3.624 -7.698 1.00 98.62 205 THR A O 1
ATOM 1639 N N . VAL A 1 206 ? 6.841 -3.423 -9.833 1.00 98.19 206 VAL A N 1
ATOM 1640 C CA . VAL A 1 206 ? 8.239 -3.812 -9.570 1.00 98.19 206 VAL A CA 1
ATOM 1641 C C . VAL A 1 206 ? 8.916 -2.817 -8.622 1.00 98.19 206 VAL A C 1
ATOM 1643 O O . VAL A 1 206 ? 9.544 -3.245 -7.656 1.00 98.19 206 VAL A O 1
ATOM 1646 N N . VAL A 1 207 ? 8.747 -1.510 -8.847 1.00 94.75 207 VAL A N 1
ATOM 1647 C CA . VAL A 1 207 ? 9.311 -0.458 -7.980 1.00 94.75 207 VAL A CA 1
ATOM 1648 C C . VAL A 1 207 ? 8.761 -0.548 -6.556 1.00 94.75 207 VAL A C 1
ATOM 1650 O O . VAL A 1 207 ? 9.524 -0.495 -5.593 1.00 94.75 207 VAL A O 1
ATOM 1653 N N . VAL A 1 208 ? 7.450 -0.735 -6.399 1.00 97.44 208 VAL A N 1
ATOM 1654 C CA . VAL A 1 208 ? 6.824 -0.927 -5.086 1.00 97.44 208 VAL A CA 1
ATOM 1655 C C . VAL A 1 208 ? 7.416 -2.150 -4.390 1.00 97.44 208 VAL A C 1
ATOM 1657 O O . VAL A 1 208 ? 7.833 -2.044 -3.240 1.00 97.44 208 VAL A O 1
ATOM 1660 N N . LEU A 1 209 ? 7.523 -3.289 -5.086 1.00 98.12 209 LEU A N 1
ATOM 1661 C CA . LEU A 1 209 ? 8.101 -4.514 -4.528 1.00 98.12 209 LEU A CA 1
ATOM 1662 C C . LEU A 1 209 ? 9.564 -4.326 -4.091 1.00 98.12 209 LEU A C 1
ATOM 1664 O O . LEU A 1 209 ? 9.946 -4.850 -3.049 1.00 98.12 209 LEU A O 1
ATOM 1668 N N . GLN A 1 210 ? 10.364 -3.543 -4.820 1.00 96.31 210 GLN A N 1
ATOM 1669 C CA . GLN A 1 210 ? 11.743 -3.209 -4.429 1.00 96.31 210 GLN A CA 1
ATOM 1670 C C . GLN A 1 210 ? 11.833 -2.421 -3.113 1.00 96.31 210 GLN A C 1
ATOM 1672 O O . GLN A 1 210 ? 12.846 -2.509 -2.425 1.00 96.31 210 GLN A O 1
ATOM 1677 N N . ASN A 1 211 ? 10.784 -1.680 -2.753 1.00 95.00 211 ASN A N 1
ATOM 1678 C CA . ASN A 1 211 ? 10.727 -0.864 -1.539 1.00 95.00 211 ASN A CA 1
ATOM 1679 C C . ASN A 1 211 ? 10.012 -1.567 -0.369 1.00 95.00 211 ASN A C 1
ATOM 1681 O O . ASN A 1 211 ? 9.880 -0.993 0.713 1.00 95.00 211 ASN A O 1
ATOM 1685 N N . MET A 1 212 ? 9.555 -2.810 -0.549 1.00 95.00 212 MET A N 1
ATOM 1686 C CA . MET A 1 212 ? 8.941 -3.575 0.538 1.00 95.00 212 MET A CA 1
ATOM 1687 C C . MET A 1 212 ? 9.992 -4.049 1.541 1.00 95.00 212 MET A C 1
ATOM 1689 O O . MET A 1 212 ? 11.145 -4.325 1.210 1.00 95.00 212 MET A O 1
ATOM 1693 N N . HIS A 1 213 ? 9.571 -4.220 2.792 1.00 94.56 213 HIS A N 1
ATOM 1694 C CA . HIS A 1 213 ? 10.443 -4.732 3.839 1.00 94.56 213 HIS A CA 1
ATOM 1695 C C . HIS A 1 213 ? 10.909 -6.169 3.530 1.00 94.56 213 HIS A C 1
ATOM 1697 O O . HIS A 1 213 ? 10.115 -7.019 3.120 1.00 94.56 213 HIS A O 1
ATOM 1703 N N . GLY A 1 214 ? 12.180 -6.486 3.802 1.00 93.62 214 GLY A N 1
ATOM 1704 C CA . GLY A 1 214 ? 12.767 -7.793 3.468 1.00 93.62 214 GLY A CA 1
ATOM 1705 C C . GLY A 1 214 ? 12.012 -8.995 4.056 1.00 93.62 214 GLY A C 1
ATOM 1706 O O . GLY A 1 214 ? 11.851 -10.011 3.382 1.00 93.62 214 GLY A O 1
ATOM 1707 N N . SER A 1 215 ? 11.463 -8.876 5.273 1.00 94.94 215 SER A N 1
ATOM 1708 C CA . SER A 1 215 ? 10.645 -9.948 5.869 1.00 94.94 215 SER A CA 1
ATOM 1709 C C . SER A 1 215 ? 9.337 -10.202 5.109 1.00 94.94 215 SER A C 1
ATOM 1711 O O . SER A 1 215 ? 8.917 -11.350 4.988 1.00 94.94 215 SER A O 1
ATOM 1713 N N . VAL A 1 216 ? 8.716 -9.159 4.548 1.00 94.38 216 VAL A N 1
ATOM 1714 C CA . VAL A 1 216 ? 7.502 -9.262 3.723 1.00 94.38 216 VAL A CA 1
ATOM 1715 C C . VAL A 1 216 ? 7.811 -9.936 2.388 1.00 94.38 216 VAL A C 1
ATOM 1717 O O . VAL A 1 216 ? 7.055 -10.805 1.941 1.00 94.38 216 VAL A O 1
ATOM 1720 N N . LEU A 1 217 ? 8.945 -9.574 1.781 1.00 97.00 217 LEU A N 1
ATOM 1721 C CA . LEU A 1 217 ? 9.438 -10.186 0.549 1.00 97.00 217 LEU A CA 1
ATOM 1722 C C . LEU A 1 217 ? 9.752 -11.669 0.742 1.00 97.00 217 LEU A C 1
ATOM 1724 O O . LEU A 1 217 ? 9.357 -12.486 -0.083 1.00 97.00 217 LEU A O 1
ATOM 1728 N N . LYS A 1 218 ? 10.395 -12.035 1.857 1.00 97.12 218 LYS A N 1
ATOM 1729 C CA . LYS A 1 218 ? 10.753 -13.423 2.172 1.00 97.12 218 LYS A CA 1
ATOM 1730 C C . LYS A 1 218 ? 9.532 -14.339 2.266 1.00 97.12 218 LYS A C 1
ATOM 1732 O O . LYS A 1 218 ? 9.550 -15.423 1.691 1.00 97.12 218 LYS A O 1
ATOM 1737 N N . VAL A 1 219 ? 8.462 -13.884 2.923 1.00 97.38 219 VAL A N 1
ATOM 1738 C CA . VAL A 1 219 ? 7.197 -14.637 3.046 1.00 97.38 219 VAL A CA 1
ATOM 1739 C C . VAL A 1 219 ? 6.568 -14.928 1.679 1.00 97.38 219 VAL A C 1
ATOM 1741 O O . VAL A 1 219 ? 5.983 -15.987 1.484 1.00 97.38 219 VAL A O 1
ATOM 1744 N N . ASN A 1 220 ? 6.723 -14.019 0.714 1.00 97.75 220 ASN A N 1
ATOM 1745 C CA . ASN A 1 220 ? 6.104 -14.117 -0.611 1.00 97.75 220 ASN A CA 1
ATOM 1746 C C . ASN A 1 220 ? 7.109 -14.433 -1.736 1.00 97.75 220 ASN A C 1
ATOM 1748 O O . ASN A 1 220 ? 6.777 -14.288 -2.914 1.00 97.75 220 ASN A O 1
ATOM 1752 N N . LYS A 1 221 ? 8.333 -14.862 -1.396 1.00 98.06 221 LYS A N 1
ATOM 1753 C CA . LYS A 1 221 ? 9.481 -14.947 -2.316 1.00 98.06 221 LYS A CA 1
ATOM 1754 C C . LYS A 1 221 ? 9.168 -15.707 -3.602 1.00 98.06 221 LYS A C 1
ATOM 1756 O O . LYS A 1 221 ? 9.370 -15.157 -4.679 1.00 98.06 221 LYS A O 1
ATOM 1761 N N . ALA A 1 222 ? 8.625 -16.921 -3.491 1.00 98.00 222 ALA A N 1
ATOM 1762 C CA . ALA A 1 222 ? 8.313 -17.763 -4.648 1.00 98.00 222 ALA A CA 1
ATOM 1763 C C . ALA A 1 222 ? 7.337 -17.072 -5.618 1.00 98.00 222 ALA A C 1
ATOM 1765 O O . ALA A 1 222 ? 7.598 -16.977 -6.812 1.00 98.00 222 ALA A O 1
ATOM 1766 N N . LYS A 1 223 ? 6.257 -16.488 -5.086 1.00 98.00 223 LYS A N 1
ATOM 1767 C CA . LYS A 1 223 ? 5.239 -15.798 -5.887 1.00 98.00 223 LYS A CA 1
ATOM 1768 C C . LYS A 1 223 ? 5.794 -14.555 -6.589 1.00 98.00 223 LYS A C 1
ATOM 1770 O O . LYS A 1 223 ? 5.478 -14.312 -7.751 1.00 98.00 223 LYS A O 1
ATOM 1775 N N . ILE A 1 224 ? 6.644 -13.785 -5.904 1.00 98.56 224 ILE A N 1
ATOM 1776 C CA . ILE A 1 224 ? 7.315 -12.629 -6.512 1.00 98.56 224 ILE A CA 1
ATOM 1777 C C . ILE A 1 224 ? 8.275 -13.097 -7.613 1.00 98.56 224 ILE A C 1
ATOM 1779 O O . ILE A 1 224 ? 8.288 -12.519 -8.695 1.00 98.56 224 ILE A O 1
ATOM 1783 N N . GLN A 1 225 ? 9.056 -14.151 -7.373 1.00 98.56 225 GLN A N 1
ATOM 1784 C CA . GLN A 1 225 ? 10.001 -14.686 -8.353 1.00 98.56 225 GLN A CA 1
ATOM 1785 C C . GLN A 1 225 ? 9.307 -15.151 -9.638 1.00 98.56 225 GLN A C 1
ATOM 1787 O O . GLN A 1 225 ? 9.746 -14.762 -10.722 1.00 98.56 225 GLN A O 1
ATOM 1792 N N . ASP A 1 226 ? 8.197 -15.882 -9.531 1.00 98.38 226 ASP A N 1
ATOM 1793 C CA . ASP A 1 226 ? 7.394 -16.311 -10.684 1.00 98.38 226 ASP A CA 1
ATOM 1794 C C . ASP A 1 226 ? 6.876 -15.122 -11.505 1.00 98.38 226 ASP A C 1
ATOM 1796 O O . ASP A 1 226 ? 6.902 -15.134 -12.740 1.00 98.38 226 ASP A O 1
ATOM 1800 N N . PHE A 1 227 ? 6.427 -14.063 -10.827 1.00 98.62 227 PHE A N 1
ATOM 1801 C CA . PHE A 1 227 ? 6.011 -12.825 -11.479 1.00 98.62 227 PHE A CA 1
ATOM 1802 C C . PHE A 1 227 ? 7.168 -12.149 -12.217 1.00 98.62 227 PHE A C 1
ATOM 1804 O O . PHE A 1 227 ? 7.052 -11.860 -13.409 1.00 98.62 227 PHE A O 1
ATOM 1811 N N . LEU A 1 228 ? 8.307 -11.951 -11.551 1.00 98.62 228 LEU A N 1
ATOM 1812 C CA . LEU A 1 228 ? 9.469 -11.297 -12.152 1.00 98.62 228 LEU A CA 1
ATOM 1813 C C . LEU A 1 228 ? 10.006 -12.082 -13.352 1.00 98.62 228 LEU A C 1
ATOM 1815 O O . LEU A 1 228 ? 10.398 -11.477 -14.345 1.00 98.62 228 LEU A O 1
ATOM 1819 N N . GLN A 1 229 ? 9.966 -13.416 -13.318 1.00 98.50 229 GLN A N 1
ATOM 1820 C CA . GLN A 1 229 ? 10.328 -14.246 -14.470 1.00 98.50 229 GLN A CA 1
ATOM 1821 C C . GLN A 1 229 ? 9.445 -13.997 -15.692 1.00 98.50 229 GLN A C 1
ATOM 1823 O O . GLN A 1 229 ? 9.943 -14.039 -16.817 1.00 98.50 229 GLN A O 1
ATOM 1828 N N . LYS A 1 230 ? 8.152 -13.719 -15.498 1.00 98.38 230 LYS A N 1
ATOM 1829 C CA . LYS A 1 230 ? 7.254 -13.333 -16.594 1.00 98.38 230 LYS A CA 1
ATOM 1830 C C . LYS A 1 230 ? 7.559 -11.922 -17.089 1.00 98.38 230 LYS A C 1
ATOM 1832 O O . LYS A 1 230 ? 7.636 -11.722 -18.296 1.00 98.38 230 LYS A O 1
ATOM 1837 N N . VAL A 1 231 ? 7.810 -10.977 -16.181 1.00 98.12 231 VAL A N 1
ATOM 1838 C CA . VAL A 1 231 ? 8.205 -9.600 -16.533 1.00 98.12 231 VAL A CA 1
ATOM 1839 C C . VAL A 1 231 ? 9.500 -9.578 -17.349 1.00 98.12 231 VAL A C 1
ATOM 1841 O O . VAL A 1 231 ? 9.587 -8.860 -18.337 1.00 98.12 231 VAL A O 1
ATOM 1844 N N . MET A 1 232 ? 10.489 -10.405 -16.998 1.00 98.38 232 MET A N 1
ATOM 1845 C CA . MET A 1 232 ? 11.775 -10.484 -17.705 1.00 98.38 232 MET A CA 1
ATOM 1846 C C . MET A 1 232 ? 11.677 -10.983 -19.156 1.00 98.38 232 MET A C 1
ATOM 1848 O O . MET A 1 232 ? 12.647 -10.835 -19.897 1.00 98.38 232 MET A O 1
ATOM 1852 N N . LYS A 1 233 ? 10.541 -11.567 -19.559 1.00 97.81 233 LYS A N 1
ATOM 1853 C CA . LYS A 1 233 ? 10.270 -12.035 -20.929 1.00 97.81 233 LYS A CA 1
ATOM 1854 C C . LYS A 1 233 ? 9.532 -10.999 -21.785 1.00 97.81 233 LYS A C 1
ATOM 1856 O O . LYS A 1 233 ? 9.169 -11.311 -22.911 1.00 97.81 233 LYS A O 1
ATOM 1861 N N . LEU A 1 234 ? 9.243 -9.812 -21.249 1.00 95.50 234 LEU A N 1
ATOM 1862 C CA . LEU A 1 234 ? 8.547 -8.767 -21.992 1.00 95.50 234 LEU A CA 1
ATOM 1863 C C . LEU A 1 234 ? 9.512 -8.043 -22.932 1.00 95.50 234 LEU A C 1
ATOM 1865 O O . LEU A 1 234 ? 10.396 -7.298 -22.499 1.00 95.50 234 LEU A O 1
ATOM 1869 N N . ASP A 1 235 ? 9.286 -8.220 -24.227 1.00 88.19 235 ASP A N 1
ATOM 1870 C CA . ASP A 1 235 ? 9.941 -7.449 -25.273 1.00 88.19 235 ASP A CA 1
ATOM 1871 C C . ASP A 1 235 ? 9.344 -6.027 -25.254 1.00 88.19 235 ASP A C 1
ATOM 1873 O O . ASP A 1 235 ? 8.125 -5.868 -25.246 1.00 88.19 235 ASP A O 1
ATOM 1877 N N . ASN A 1 236 ? 10.180 -4.980 -25.221 1.00 90.12 236 ASN A N 1
ATOM 1878 C CA . ASN A 1 236 ? 9.814 -3.542 -25.166 1.00 90.12 236 ASN A CA 1
ATOM 1879 C C . ASN A 1 236 ? 9.633 -2.887 -23.781 1.00 90.12 236 ASN A C 1
ATOM 1881 O O . ASN A 1 236 ? 9.117 -1.774 -23.693 1.00 90.12 236 ASN A O 1
ATOM 1885 N N . MET A 1 237 ? 10.120 -3.495 -22.694 1.00 92.94 237 MET A N 1
ATOM 1886 C CA . MET A 1 237 ? 10.094 -2.870 -21.359 1.00 92.94 237 MET A CA 1
ATOM 1887 C C . MET A 1 237 ? 11.468 -2.840 -20.677 1.00 92.94 237 MET A C 1
ATOM 1889 O O . MET A 1 237 ? 11.593 -3.227 -19.518 1.00 92.94 237 MET A O 1
ATOM 1893 N N . HIS A 1 238 ? 12.504 -2.357 -21.377 1.00 94.69 238 HIS A N 1
ATOM 1894 C CA . HIS A 1 238 ? 13.909 -2.464 -20.946 1.00 94.69 238 HIS A CA 1
ATOM 1895 C C . HIS A 1 238 ? 14.147 -2.070 -19.478 1.00 94.69 238 HIS A C 1
ATOM 1897 O O . HIS A 1 238 ? 14.632 -2.886 -18.701 1.00 94.69 238 HIS A O 1
ATOM 1903 N N . ASN A 1 239 ? 13.721 -0.872 -19.063 1.00 92.69 239 ASN A N 1
ATOM 1904 C CA . ASN A 1 239 ? 13.910 -0.403 -17.683 1.00 92.69 239 ASN A CA 1
ATOM 1905 C C . ASN A 1 239 ? 13.181 -1.283 -16.657 1.00 92.69 239 ASN A C 1
ATOM 1907 O O . ASN A 1 239 ? 13.708 -1.566 -15.585 1.00 92.69 239 ASN A O 1
ATOM 1911 N N . THR A 1 240 ? 11.981 -1.758 -16.996 1.00 95.69 240 THR A N 1
ATOM 1912 C CA . THR A 1 240 ? 11.210 -2.634 -16.103 1.00 95.69 240 THR A CA 1
ATOM 1913 C C . THR A 1 240 ? 11.863 -4.006 -15.983 1.00 95.69 240 THR A C 1
ATOM 1915 O O . THR A 1 240 ? 11.954 -4.547 -14.886 1.00 95.69 240 THR A O 1
ATOM 1918 N N . VAL A 1 241 ? 12.364 -4.549 -17.096 1.00 97.56 241 VAL A N 1
ATOM 1919 C CA . VAL A 1 241 ? 13.103 -5.817 -17.135 1.00 97.56 241 VAL A CA 1
ATOM 1920 C C . VAL A 1 241 ? 14.393 -5.718 -16.322 1.00 97.56 241 VAL A C 1
ATOM 1922 O O . VAL A 1 241 ? 14.705 -6.644 -15.576 1.00 97.56 241 VAL A O 1
ATOM 1925 N N . THR A 1 242 ? 15.124 -4.607 -16.427 1.00 96.69 242 THR A N 1
ATOM 1926 C CA . THR A 1 242 ? 16.324 -4.349 -15.617 1.00 96.69 242 THR A CA 1
ATOM 1927 C C . THR A 1 242 ? 15.983 -4.336 -14.127 1.00 96.69 242 THR A C 1
ATOM 1929 O O . THR A 1 242 ? 16.524 -5.149 -13.379 1.00 96.69 242 THR A O 1
ATOM 1932 N N . ASN A 1 243 ? 14.989 -3.546 -13.709 1.00 94.81 243 ASN A N 1
ATOM 1933 C CA . ASN A 1 243 ? 14.549 -3.504 -12.310 1.00 94.81 243 ASN A CA 1
ATOM 1934 C C . ASN A 1 243 ? 14.073 -4.878 -11.803 1.00 94.81 243 ASN A C 1
ATOM 1936 O O . ASN A 1 243 ? 14.345 -5.260 -10.662 1.00 94.81 243 ASN A O 1
ATOM 1940 N N . ALA A 1 244 ? 13.385 -5.643 -12.654 1.00 97.94 244 ALA A N 1
ATOM 1941 C CA . ALA A 1 244 ? 12.921 -6.982 -12.318 1.00 97.94 244 ALA A CA 1
ATOM 1942 C C . ALA A 1 244 ? 14.084 -7.961 -12.097 1.00 97.94 244 ALA A C 1
ATOM 1944 O O . ALA A 1 244 ? 14.038 -8.745 -11.149 1.00 97.94 244 ALA A O 1
ATOM 1945 N N . LYS A 1 245 ? 15.141 -7.896 -12.919 1.00 98.25 245 LYS A N 1
ATOM 1946 C CA . LYS A 1 245 ? 16.368 -8.694 -12.739 1.00 98.25 245 LYS A CA 1
ATOM 1947 C C . LYS A 1 245 ? 17.066 -8.359 -11.425 1.00 98.25 245 LYS A C 1
ATOM 1949 O O . LYS A 1 245 ? 17.444 -9.272 -10.689 1.00 98.25 245 LYS A O 1
ATOM 1954 N N . ASP A 1 246 ? 17.190 -7.072 -11.115 1.00 97.00 246 ASP A N 1
ATOM 1955 C CA . ASP A 1 246 ? 17.835 -6.609 -9.886 1.00 97.00 246 ASP A CA 1
ATOM 1956 C C . ASP A 1 246 ? 17.074 -7.084 -8.647 1.00 97.00 246 ASP A C 1
ATOM 1958 O O . ASP A 1 246 ? 17.664 -7.672 -7.736 1.00 97.00 246 ASP A O 1
ATOM 1962 N N . LEU A 1 247 ? 15.745 -6.930 -8.649 1.00 97.62 247 LEU A N 1
ATOM 1963 C CA . LEU A 1 247 ? 14.902 -7.437 -7.570 1.00 97.62 247 LEU A CA 1
ATOM 1964 C C . LEU A 1 247 ? 14.991 -8.966 -7.462 1.00 97.62 247 LEU A C 1
ATOM 1966 O O . LEU A 1 247 ? 15.152 -9.492 -6.364 1.00 97.62 247 LEU A O 1
ATOM 1970 N N . TYR A 1 248 ? 14.945 -9.693 -8.582 1.00 98.44 248 TYR A N 1
ATOM 1971 C CA . TYR A 1 248 ? 15.054 -11.154 -8.588 1.00 98.44 248 TYR A CA 1
ATOM 1972 C C . TYR A 1 248 ? 16.368 -11.631 -7.953 1.00 98.44 248 TYR A C 1
ATOM 1974 O O . TYR A 1 248 ? 16.375 -12.578 -7.163 1.00 98.44 248 TYR A O 1
ATOM 1982 N N . LYS A 1 249 ? 17.482 -10.951 -8.254 1.00 98.12 249 LYS A N 1
ATOM 1983 C CA . LYS A 1 249 ? 18.787 -11.219 -7.641 1.00 98.12 249 LYS A CA 1
ATOM 1984 C C . LYS A 1 249 ? 18.772 -10.929 -6.140 1.00 98.12 249 LYS A C 1
ATOM 1986 O O . LYS A 1 249 ? 19.208 -11.781 -5.369 1.00 98.12 249 LYS A O 1
ATOM 1991 N N . ALA A 1 250 ? 18.238 -9.780 -5.724 1.00 96.81 250 ALA A N 1
ATOM 1992 C CA . ALA A 1 250 ? 18.139 -9.406 -4.313 1.00 96.81 250 ALA A CA 1
ATOM 1993 C C . ALA A 1 250 ? 17.312 -10.419 -3.501 1.00 96.81 250 ALA A C 1
ATOM 1995 O O . ALA A 1 250 ? 17.721 -10.822 -2.413 1.00 96.81 250 ALA A O 1
ATOM 1996 N N . LEU A 1 251 ? 16.208 -10.931 -4.058 1.00 96.50 251 LEU A N 1
ATOM 1997 C CA . LEU A 1 251 ? 15.384 -11.958 -3.409 1.00 96.50 251 LEU A CA 1
ATOM 1998 C C . LEU A 1 251 ? 16.158 -13.249 -3.114 1.00 96.50 251 LEU A C 1
ATOM 2000 O O . LEU A 1 251 ? 15.862 -13.921 -2.128 1.00 96.50 251 LEU A O 1
ATOM 2004 N N . ASN A 1 252 ? 17.158 -13.606 -3.925 1.00 96.44 252 ASN A N 1
ATOM 2005 C CA . ASN A 1 252 ? 17.991 -14.788 -3.682 1.00 96.44 252 ASN A CA 1
ATOM 2006 C C . ASN A 1 252 ? 18.969 -14.613 -2.514 1.00 96.44 252 ASN A C 1
ATOM 2008 O O . ASN A 1 252 ? 19.494 -15.610 -2.028 1.00 96.44 252 ASN A O 1
ATOM 2012 N N . THR A 1 253 ? 19.170 -13.381 -2.042 1.00 95.88 253 THR A N 1
ATOM 2013 C CA . THR A 1 253 ? 20.023 -13.067 -0.884 1.00 95.88 253 THR A CA 1
ATOM 2014 C C . THR A 1 253 ? 19.258 -12.886 0.435 1.00 95.88 253 THR A C 1
ATOM 2016 O O . THR A 1 253 ? 19.894 -12.769 1.479 1.00 95.88 253 THR A O 1
ATOM 2019 N N . LEU A 1 254 ? 17.915 -12.886 0.401 1.00 90.12 254 LEU A N 1
ATOM 2020 C CA . LEU A 1 254 ? 17.019 -12.846 1.575 1.00 90.12 254 LEU A CA 1
ATOM 2021 C C . LEU A 1 254 ? 16.722 -14.249 2.136 1.00 90.12 254 LEU A C 1
ATOM 2023 O O . LEU A 1 254 ? 16.579 -14.391 3.381 1.00 90.12 254 LEU A O 1
#

Radius of gyration: 21.99 Å; chains: 1; bounding box: 55×48×54 Å

pLDDT: mean 76.23, std 18.65, range [36.31, 98.62]

Organism: NCBI:txid2027860

Sequence (254 aa):
MTTEQLTTEIDDLKKELAKLKETTDEDKKKDFWLKFFSSIFLPLAITASGYWFSQAIKKQDMEQSRDHDAVANQQYQQQMQLSIQNQRLETYKFVTPLLDIMVNNPDPQKRVYAAKVITEVLPNDAPELLKTAITSDPANTKKYQTALDSTQGKLVAGLFSENASTRTNSANDIMVNWYKTASIVPQLVDYALQNMNNANGIFNTVVVLQNMHGSVLKVNKAKIQDFLQKVMKLDNMHNTVTNAKDLYKALNTL